Protein AF-A0A535QJ88-F1 (afdb_monomer)

Mean predicted aligned error: 9.87 Å

pLDDT: mean 78.11, std 11.16, range [37.31, 93.12]

Foldseek 3Di:
DPDPLVLLLLLLQLLVQLVVLVVQLVVQLVCLVVVCVQQVDVVVSVLSNLLSVLSNLQSLQPSLLVLCVVVVVVVLLVVLLVQLVVQLVVQLVVVVVVVVPPVSNSVSNSRSSNSSSVSSVVPSPDDRDPSSPPNPPSPVVVVCVVVVVVVVVVVVVVCVVCVVLSCCCRPVHDVSSVVVCVVVVVVVCVVVVVVVVCVVVVVVVVVVVVPPPDD

Secondary structure (DSSP, 8-state):
---HHHHHHHHHHHHHHHHHHHHHHHHHHHHHHHHHHHH--HHHHHHHHHHHHHHHHHHHHHHHHHHHHHTT-HHHHHHHHHHHHHHHHHHHHHHHHTT-TTHHHHHHHHHHHHHHHHHHHHHS-----TTTT--TTS-HHHHHHHHHHHHHHHHHHHHHHHHHHHHHHHHTHHHHHHHHHHHHHHHHHHHHHHHHHHHHHHHHHHHHHHH----

Structure (mmCIF, N/CA/C/O backbone):
data_AF-A0A535QJ88-F1
#
_entry.id   AF-A0A535QJ88-F1
#
loop_
_atom_site.group_PDB
_atom_site.id
_atom_site.type_symbol
_atom_site.label_atom_id
_atom_site.label_alt_id
_atom_site.label_comp_id
_atom_site.label_asym_id
_atom_site.label_entity_id
_atom_site.label_seq_id
_atom_site.pdbx_PDB_ins_code
_atom_site.Cartn_x
_atom_site.Cartn_y
_atom_site.Cartn_z
_atom_site.occupancy
_atom_site.B_iso_or_equiv
_atom_site.auth_seq_id
_atom_site.auth_comp_id
_atom_site.auth_asym_id
_atom_site.auth_atom_id
_atom_site.pdbx_PDB_model_num
ATOM 1 N N . MET A 1 1 ? -23.556 -3.610 23.804 1.00 37.31 1 MET A N 1
ATOM 2 C CA . MET A 1 1 ? -24.282 -2.395 23.370 1.00 37.31 1 MET A CA 1
ATOM 3 C C . MET A 1 1 ? -23.286 -1.235 23.211 1.00 37.31 1 MET A C 1
ATOM 5 O O . MET A 1 1 ? -23.254 -0.332 24.030 1.00 37.31 1 MET A O 1
ATOM 9 N N . PHE A 1 2 ? -22.416 -1.276 22.188 1.00 40.22 2 PHE A N 1
ATOM 10 C CA . PHE A 1 2 ? -21.435 -0.213 21.900 1.00 40.22 2 PHE A CA 1
ATOM 11 C C . PHE A 1 2 ? -22.010 0.768 20.863 1.00 40.22 2 PHE A C 1
ATOM 13 O O . PHE A 1 2 ? -21.899 0.583 19.657 1.00 40.22 2 PHE A O 1
ATOM 20 N N . LEU A 1 3 ? -22.711 1.760 21.411 1.00 48.81 3 LEU A N 1
ATOM 21 C CA . LEU A 1 3 ? -22.964 3.133 20.962 1.00 48.81 3 LEU A CA 1
ATOM 22 C C . LEU A 1 3 ? -22.956 3.428 19.434 1.00 48.81 3 LEU A C 1
ATOM 24 O O . LEU A 1 3 ? -21.889 3.471 18.818 1.00 48.81 3 LEU A O 1
ATOM 28 N N . PRO A 1 4 ? -24.097 3.816 18.827 1.00 53.22 4 PRO A N 1
ATOM 29 C CA . PRO A 1 4 ? -24.198 4.226 17.413 1.00 53.22 4 PRO A CA 1
ATOM 30 C C . PRO A 1 4 ? -23.265 5.387 16.995 1.00 53.22 4 PRO A C 1
ATOM 32 O O . PRO A 1 4 ? -23.034 5.602 15.804 1.00 53.22 4 PRO A O 1
ATOM 35 N N . LEU A 1 5 ? -22.676 6.108 17.957 1.00 53.53 5 LEU A N 1
ATOM 36 C CA . LEU A 1 5 ? -21.655 7.139 17.738 1.00 53.53 5 LEU A CA 1
ATOM 37 C C . LEU A 1 5 ? -20.294 6.566 17.299 1.00 53.53 5 LEU A C 1
ATOM 39 O O . LEU A 1 5 ? -19.625 7.170 16.460 1.00 53.53 5 LEU A O 1
ATOM 43 N N . ALA A 1 6 ? -19.897 5.391 17.800 1.00 61.62 6 ALA A N 1
ATOM 44 C CA . ALA A 1 6 ? -18.659 4.720 17.387 1.00 61.62 6 ALA A CA 1
ATOM 45 C C . ALA A 1 6 ? -18.750 4.228 15.931 1.00 61.62 6 ALA A C 1
ATOM 47 O O . ALA A 1 6 ? -17.794 4.339 15.160 1.00 61.62 6 ALA A O 1
ATOM 48 N N . ARG A 1 7 ? -19.943 3.775 15.523 1.00 64.56 7 ARG A N 1
ATOM 49 C CA . ARG A 1 7 ? -20.228 3.356 14.145 1.00 64.56 7 ARG A CA 1
ATOM 50 C C . ARG A 1 7 ? -20.220 4.532 13.162 1.00 64.56 7 ARG A C 1
ATOM 52 O O . ARG A 1 7 ? -19.645 4.436 12.089 1.00 64.56 7 ARG A O 1
ATOM 59 N N . ARG A 1 8 ? -20.752 5.696 13.559 1.00 65.12 8 ARG A N 1
ATOM 60 C CA . ARG A 1 8 ? -20.663 6.921 12.739 1.00 65.12 8 ARG A CA 1
ATOM 61 C C . ARG A 1 8 ? -19.233 7.431 12.556 1.00 65.12 8 ARG A C 1
ATOM 63 O O . ARG A 1 8 ? -18.915 7.949 11.492 1.00 65.12 8 ARG A O 1
ATOM 70 N N . ARG A 1 9 ? -18.370 7.307 13.571 1.00 67.88 9 ARG A N 1
ATOM 71 C CA . ARG A 1 9 ? -16.955 7.712 13.465 1.00 67.88 9 ARG A CA 1
ATOM 72 C C . ARG A 1 9 ? -16.147 6.784 12.558 1.00 67.88 9 ARG A C 1
ATOM 74 O O . ARG A 1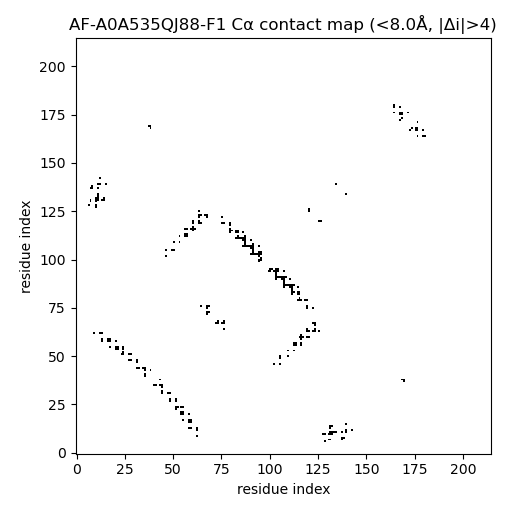 9 ? -15.316 7.274 11.805 1.00 67.88 9 ARG A O 1
ATOM 81 N N . THR A 1 10 ? -16.409 5.478 12.601 1.00 71.88 10 THR A N 1
ATOM 82 C CA . THR A 1 10 ? -15.757 4.483 11.726 1.00 71.88 10 THR A CA 1
ATOM 83 C C . THR A 1 10 ? -16.202 4.622 10.271 1.00 71.88 10 THR A C 1
ATOM 85 O O . THR A 1 10 ? -15.354 4.665 9.384 1.00 71.88 10 THR A O 1
ATOM 88 N N . ASP A 1 11 ? -17.501 4.824 10.033 1.00 74.75 11 ASP A N 1
ATOM 89 C CA . ASP A 1 11 ? -18.048 5.151 8.709 1.00 74.75 11 ASP A CA 1
ATOM 90 C C . ASP A 1 11 ? -17.428 6.448 8.143 1.00 74.75 11 ASP A C 1
ATOM 92 O O . ASP A 1 11 ? -16.976 6.484 6.997 1.00 74.75 11 ASP A O 1
ATOM 96 N N . ALA A 1 12 ? -17.339 7.504 8.962 1.00 73.88 12 ALA A N 1
ATOM 97 C CA . ALA A 1 12 ? -16.714 8.765 8.565 1.00 73.88 12 ALA A CA 1
ATOM 98 C C . ALA A 1 12 ? -15.211 8.604 8.280 1.00 73.88 12 ALA A C 1
ATOM 100 O O . ALA A 1 12 ? -14.718 9.143 7.291 1.00 73.88 12 ALA A O 1
ATOM 101 N N . ALA A 1 13 ? -14.485 7.830 9.091 1.00 75.25 13 ALA A N 1
ATOM 102 C CA . ALA A 1 13 ? -13.074 7.535 8.851 1.00 75.25 13 ALA A CA 1
ATOM 103 C C . ALA A 1 13 ? -12.864 6.828 7.504 1.00 75.25 13 ALA A C 1
ATOM 105 O O . ALA A 1 13 ? -11.975 7.215 6.751 1.00 75.25 13 ALA A O 1
ATOM 106 N N . LEU A 1 14 ? -13.726 5.865 7.157 1.00 79.19 14 LEU A N 1
ATOM 107 C CA . LEU A 1 14 ? -13.669 5.169 5.871 1.00 79.19 14 LEU A CA 1
ATOM 108 C C . LEU A 1 14 ? -13.876 6.138 4.700 1.00 79.19 14 LEU A C 1
ATOM 110 O O . LEU A 1 14 ? -13.096 6.111 3.751 1.00 79.19 14 LEU A O 1
ATOM 114 N N . THR A 1 15 ? -14.864 7.037 4.779 1.00 79.00 15 THR A N 1
ATOM 115 C CA . THR A 1 15 ? -15.049 8.058 3.731 1.00 79.00 15 THR A CA 1
ATOM 116 C C . THR A 1 15 ? -13.880 9.017 3.609 1.00 79.00 15 THR A C 1
ATOM 118 O O . THR A 1 15 ? -13.478 9.331 2.496 1.00 79.00 15 THR A O 1
ATOM 121 N N . VAL A 1 16 ? -13.301 9.463 4.725 1.00 81.19 16 VAL A N 1
ATOM 122 C CA . VAL A 1 16 ? -12.138 10.356 4.706 1.00 81.19 16 VAL A CA 1
ATOM 123 C C . VAL A 1 16 ? -10.937 9.645 4.090 1.00 81.19 16 VAL A C 1
ATOM 125 O O . VAL A 1 16 ? -10.295 10.214 3.214 1.00 81.19 16 VAL A O 1
ATOM 128 N N . CYS A 1 17 ? -10.668 8.393 4.471 1.00 81.88 17 CYS A N 1
ATOM 129 C CA . CYS A 1 17 ? -9.612 7.588 3.858 1.00 81.88 17 CYS A CA 1
ATOM 130 C C . CYS A 1 17 ? -9.830 7.429 2.350 1.00 81.88 17 CYS A C 1
ATOM 132 O O . CYS A 1 17 ? -8.895 7.634 1.585 1.00 81.88 17 CYS A O 1
ATOM 134 N N . LEU A 1 18 ? -11.054 7.133 1.909 1.00 83.88 18 LEU A N 1
ATOM 135 C CA . LEU A 1 18 ? -11.373 7.001 0.486 1.00 83.88 18 LEU A CA 1
ATOM 136 C C . LEU A 1 18 ? -11.238 8.320 -0.280 1.00 83.88 18 LEU A C 1
ATOM 138 O O . LEU A 1 18 ? -10.687 8.318 -1.377 1.00 83.88 18 LEU A O 1
ATOM 142 N N . LEU A 1 19 ? -11.687 9.441 0.290 1.00 84.75 19 LEU A N 1
ATOM 143 C CA . LEU A 1 19 ? -11.556 10.767 -0.322 1.00 84.75 19 LEU A CA 1
ATOM 144 C C . LEU A 1 19 ? -10.089 11.186 -0.442 1.00 84.75 19 LEU A C 1
ATOM 146 O O . LEU A 1 19 ? -9.663 11.633 -1.504 1.00 84.75 19 LEU A O 1
ATOM 150 N N . VAL A 1 20 ? -9.307 11.007 0.624 1.00 83.12 20 VAL A N 1
ATOM 151 C CA . VAL A 1 20 ? -7.876 11.329 0.633 1.00 83.12 20 VAL A CA 1
ATOM 152 C C . VAL A 1 20 ? -7.130 10.437 -0.354 1.00 83.12 20 VAL A C 1
ATOM 154 O O . VAL A 1 20 ? -6.388 10.945 -1.190 1.00 83.12 20 VAL A O 1
ATOM 157 N N . SER A 1 21 ? -7.355 9.122 -0.326 1.00 82.81 21 SER A N 1
ATOM 158 C CA . SER A 1 21 ? -6.733 8.207 -1.284 1.00 82.81 21 SER A CA 1
ATOM 159 C C . SER A 1 21 ? -7.158 8.507 -2.719 1.00 82.81 21 SER A C 1
ATOM 161 O O . SER A 1 21 ? -6.304 8.500 -3.594 1.00 82.81 21 SER A O 1
ATOM 163 N N . GLY A 1 22 ? -8.423 8.855 -2.967 1.00 84.12 22 GLY A N 1
ATOM 164 C CA . GLY A 1 22 ? -8.895 9.301 -4.279 1.00 84.12 22 GLY A CA 1
ATOM 165 C C . GLY A 1 22 ? -8.185 10.563 -4.769 1.00 84.12 22 GLY A C 1
ATOM 166 O O . GLY A 1 22 ? -7.741 10.604 -5.915 1.00 84.12 22 GLY A O 1
ATOM 167 N N . ALA A 1 23 ? -7.991 11.556 -3.896 1.00 85.44 23 ALA A N 1
ATOM 168 C CA . ALA A 1 23 ? -7.209 12.750 -4.215 1.00 85.44 23 ALA A CA 1
ATOM 169 C C . ALA A 1 23 ? -5.748 12.402 -4.552 1.00 85.44 23 ALA A C 1
ATOM 171 O O . ALA A 1 23 ? -5.215 12.897 -5.543 1.00 85.44 23 ALA A O 1
ATOM 172 N N . PHE A 1 24 ? -5.118 11.497 -3.797 1.00 84.75 24 PHE A N 1
ATOM 173 C CA . PHE A 1 24 ? -3.770 11.011 -4.111 1.00 84.75 24 PHE A CA 1
ATOM 174 C C . PHE A 1 24 ? -3.702 10.258 -5.443 1.00 84.75 24 PHE A C 1
ATOM 176 O O . PHE A 1 24 ? -2.743 10.451 -6.185 1.00 84.75 24 PHE A O 1
ATOM 183 N N . VAL A 1 25 ? -4.705 9.440 -5.781 1.00 85.00 25 VAL A N 1
ATOM 184 C CA . VAL A 1 25 ? -4.774 8.764 -7.089 1.00 85.00 25 VAL A CA 1
ATOM 185 C C . VAL A 1 25 ? -4.878 9.780 -8.222 1.00 85.00 25 VAL A C 1
ATOM 187 O O . VAL A 1 25 ? -4.145 9.663 -9.200 1.00 85.00 25 VAL A O 1
ATOM 190 N N . LEU A 1 26 ? -5.730 10.798 -8.081 1.00 85.50 26 LEU A N 1
ATOM 191 C CA . LEU A 1 26 ? -5.856 11.886 -9.057 1.00 85.50 26 LEU A CA 1
ATOM 192 C C . LEU A 1 26 ? -4.525 12.617 -9.257 1.00 85.50 26 LEU A C 1
ATOM 194 O O . LEU A 1 26 ? -4.070 12.771 -10.388 1.00 85.50 26 LEU A O 1
ATOM 198 N N . VAL A 1 27 ? -3.863 13.002 -8.165 1.00 86.56 27 VAL A N 1
ATOM 199 C CA . VAL A 1 27 ? -2.544 13.647 -8.214 1.00 86.56 27 VAL A CA 1
ATOM 200 C C . VAL A 1 27 ? -1.510 12.730 -8.872 1.00 86.56 27 VAL A C 1
ATOM 202 O O . VAL A 1 27 ? -0.775 13.173 -9.749 1.00 86.56 27 VAL A O 1
ATOM 205 N N . ALA A 1 28 ? -1.484 11.442 -8.527 1.00 82.25 28 ALA A N 1
ATOM 206 C CA . ALA A 1 28 ? -0.583 10.470 -9.143 1.00 82.25 28 ALA A CA 1
ATOM 207 C C . ALA A 1 28 ? -0.849 10.300 -10.649 1.00 82.25 28 ALA A C 1
ATOM 209 O O . ALA A 1 28 ? 0.092 10.195 -11.431 1.00 82.25 28 ALA A O 1
ATOM 210 N N . MET A 1 29 ? -2.111 10.317 -11.085 1.00 82.62 29 MET A N 1
ATOM 211 C CA . MET A 1 29 ? -2.462 10.260 -12.508 1.00 82.62 29 MET A CA 1
ATOM 212 C C . MET A 1 29 ? -2.009 11.507 -13.272 1.00 82.62 29 MET A C 1
ATOM 214 O O . MET A 1 29 ? -1.517 11.376 -14.394 1.00 82.62 29 MET A O 1
ATOM 218 N N . LEU A 1 30 ? -2.121 12.690 -12.662 1.00 84.38 30 LEU A N 1
ATOM 219 C CA . LEU A 1 30 ? -1.645 13.955 -13.233 1.00 84.38 30 LEU A CA 1
ATOM 220 C C . LEU A 1 30 ? -0.113 14.050 -13.259 1.00 84.38 30 LEU A C 1
ATOM 222 O O . LEU A 1 30 ? 0.448 14.630 -14.183 1.00 84.38 30 LEU A O 1
ATOM 226 N N . LEU A 1 31 ? 0.565 13.447 -12.281 1.00 83.25 31 LEU A N 1
ATOM 227 C CA . LEU A 1 31 ? 2.028 13.368 -12.215 1.00 83.25 31 LEU A CA 1
ATOM 228 C C . LEU A 1 31 ? 2.613 12.244 -13.079 1.00 83.25 31 LEU A C 1
ATOM 230 O O . LEU A 1 31 ? 3.809 12.256 -13.353 1.00 83.25 31 LEU A O 1
ATOM 234 N N . ALA A 1 32 ? 1.801 11.295 -13.550 1.00 78.06 32 ALA A N 1
ATOM 235 C CA . ALA A 1 32 ? 2.241 10.207 -14.421 1.00 78.06 32 ALA A CA 1
ATOM 236 C C . ALA A 1 32 ? 3.095 10.666 -15.631 1.00 78.06 32 ALA A C 1
ATOM 238 O O . ALA A 1 32 ? 4.152 10.074 -15.833 1.00 78.06 32 ALA A O 1
ATOM 239 N N . PRO A 1 33 ? 2.735 11.711 -16.409 1.00 76.88 33 PRO A N 1
ATOM 240 C CA . PRO A 1 33 ? 3.596 12.213 -17.490 1.00 76.88 33 PRO A CA 1
ATOM 241 C C . PRO A 1 33 ? 4.956 12.751 -17.011 1.00 76.88 33 PRO A C 1
ATOM 243 O O . PRO A 1 33 ? 5.943 12.650 -17.737 1.00 76.88 33 PRO A O 1
ATOM 246 N N . LEU A 1 34 ? 5.040 13.278 -15.784 1.00 78.88 34 LEU A N 1
ATOM 247 C CA . LEU A 1 34 ? 6.308 13.698 -15.177 1.00 78.88 34 LEU A CA 1
ATOM 248 C C . LEU A 1 34 ? 7.196 12.484 -14.862 1.00 78.88 34 LEU A C 1
ATOM 250 O O . LEU A 1 34 ? 8.411 12.531 -15.023 1.00 78.88 34 LEU A O 1
ATOM 254 N N . VAL A 1 35 ? 6.589 11.364 -14.462 1.00 73.69 35 VAL A N 1
ATOM 255 C CA . VAL A 1 35 ? 7.297 10.086 -14.282 1.00 73.69 35 VAL A CA 1
ATOM 256 C C . VAL A 1 35 ? 7.824 9.575 -15.628 1.00 73.69 35 VAL A C 1
ATOM 258 O O . VAL A 1 35 ? 8.940 9.060 -15.691 1.00 73.69 35 VAL A O 1
ATOM 261 N N . THR A 1 36 ? 7.078 9.773 -16.722 1.00 71.62 36 THR A N 1
ATOM 262 C CA . THR A 1 36 ? 7.522 9.416 -18.079 1.00 71.62 36 THR A CA 1
ATOM 263 C C . THR A 1 36 ? 8.775 10.180 -18.494 1.00 71.62 36 THR A C 1
ATOM 265 O O . THR A 1 36 ? 9.718 9.563 -18.984 1.00 71.62 36 THR A O 1
ATOM 268 N N . SER A 1 37 ? 8.823 11.499 -18.275 1.00 74.06 37 SER A N 1
ATOM 269 C CA . SER A 1 37 ? 10.014 12.299 -18.596 1.00 74.06 37 SER A CA 1
ATOM 270 C C . SER A 1 37 ? 11.196 11.985 -17.677 1.00 74.06 37 SER A C 1
ATOM 272 O O . SER A 1 37 ? 12.348 12.116 -18.087 1.00 74.06 37 SER A O 1
ATOM 274 N N . PHE A 1 38 ? 10.927 11.524 -16.454 1.00 74.44 38 PHE A N 1
ATOM 275 C CA . PHE A 1 38 ? 11.964 11.160 -15.498 1.00 74.44 38 PHE A CA 1
ATOM 276 C C . PHE A 1 38 ? 12.621 9.808 -15.810 1.00 74.44 38 PHE A C 1
ATOM 278 O O . PHE A 1 38 ? 13.844 9.709 -15.754 1.00 74.44 38 PHE A O 1
ATOM 285 N N . PHE A 1 39 ? 11.839 8.779 -16.156 1.00 72.25 39 PHE A N 1
ATOM 286 C CA . PHE A 1 39 ? 12.341 7.415 -16.390 1.00 72.25 39 PHE A CA 1
ATOM 287 C C . PHE A 1 39 ? 12.517 7.038 -17.867 1.00 72.25 39 PHE A C 1
ATOM 289 O O . PHE A 1 39 ? 13.148 6.025 -18.152 1.00 72.25 39 PHE A O 1
ATOM 296 N N . GLY A 1 40 ? 11.961 7.801 -18.812 1.00 69.56 40 GLY A N 1
ATOM 297 C CA . GLY A 1 40 ? 12.142 7.582 -20.254 1.00 69.56 40 GLY A CA 1
ATOM 298 C C . GLY A 1 40 ? 11.455 6.336 -20.831 1.00 69.56 40 GLY A C 1
ATOM 299 O O . GLY A 1 40 ? 11.581 6.076 -22.023 1.00 69.56 40 GLY A O 1
ATOM 300 N N . HIS A 1 41 ? 10.707 5.578 -20.022 1.00 72.25 41 HIS A N 1
ATOM 301 C CA . HIS A 1 41 ? 10.015 4.360 -20.447 1.00 72.25 41 HIS A CA 1
ATOM 302 C C . HIS A 1 41 ? 8.487 4.499 -20.283 1.00 72.25 41 HIS A C 1
ATOM 304 O O . HIS A 1 41 ? 7.995 4.605 -19.154 1.00 72.25 41 HIS A O 1
ATOM 310 N N . PRO A 1 42 ? 7.701 4.467 -21.378 1.00 73.12 42 PRO A N 1
ATOM 311 C CA . PRO A 1 42 ? 6.245 4.628 -21.314 1.00 73.12 42 PRO A CA 1
ATOM 312 C C . PRO A 1 42 ? 5.547 3.482 -20.564 1.00 73.12 42 PRO A C 1
ATOM 314 O O . PRO A 1 42 ? 4.536 3.712 -19.901 1.00 73.12 42 PRO A O 1
ATOM 317 N N . GLU A 1 43 ? 6.114 2.273 -20.570 1.00 74.75 43 GLU A N 1
ATOM 318 C CA . GLU A 1 43 ? 5.575 1.121 -19.830 1.00 74.75 43 GLU A CA 1
ATOM 319 C C . GLU A 1 43 ? 5.522 1.364 -18.313 1.00 74.75 43 GLU A C 1
ATOM 321 O O . GLU A 1 43 ? 4.515 1.070 -17.668 1.00 74.75 43 GLU A O 1
ATOM 326 N N . VAL A 1 44 ? 6.553 2.010 -17.753 1.00 74.31 44 VAL A N 1
ATOM 327 C CA . VAL A 1 44 ? 6.623 2.370 -16.324 1.00 74.31 44 VAL A CA 1
ATOM 328 C C . VAL A 1 44 ? 5.489 3.326 -15.942 1.00 74.31 44 VAL A C 1
ATOM 330 O O . VAL A 1 44 ? 4.962 3.277 -14.832 1.00 74.31 44 VAL A O 1
ATOM 333 N N . THR A 1 45 ? 5.049 4.160 -16.886 1.00 77.25 45 THR A N 1
ATOM 334 C CA . THR A 1 45 ? 3.954 5.115 -16.673 1.00 77.25 45 THR A CA 1
ATOM 335 C C . THR A 1 45 ? 2.609 4.404 -16.540 1.00 77.25 45 THR A C 1
ATOM 337 O O .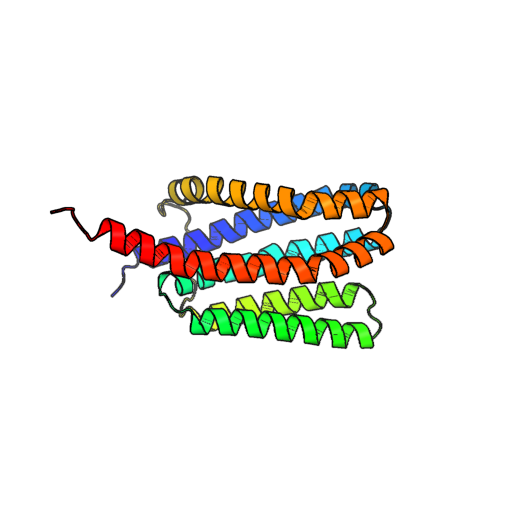 THR A 1 45 ? 1.809 4.747 -15.666 1.00 77.25 45 THR A O 1
ATOM 34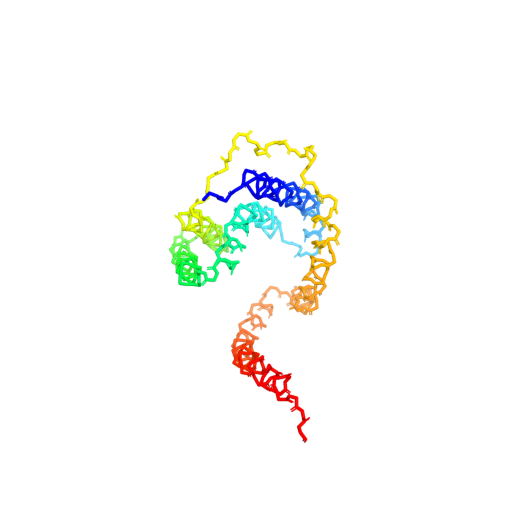0 N N . GLY A 1 46 ? 2.360 3.395 -17.383 1.00 81.06 46 GLY A N 1
ATOM 341 C CA . GLY A 1 46 ? 1.161 2.560 -17.293 1.00 81.06 46 GLY A CA 1
ATOM 342 C C . GLY A 1 46 ? 1.092 1.830 -15.954 1.00 81.06 46 GLY A C 1
ATOM 343 O O . GLY A 1 46 ? 0.081 1.906 -15.255 1.00 81.06 46 GLY A O 1
ATOM 344 N N . MET A 1 47 ? 2.206 1.223 -15.545 1.00 84.38 47 MET A N 1
ATOM 345 C CA . MET A 1 47 ? 2.316 0.521 -14.265 1.00 84.38 47 MET A CA 1
ATOM 346 C C . MET A 1 47 ? 2.124 1.464 -13.073 1.00 84.38 47 MET A C 1
ATOM 348 O O . MET A 1 47 ? 1.410 1.118 -12.137 1.00 84.38 47 MET A O 1
ATOM 352 N N . PHE A 1 48 ? 2.675 2.682 -13.114 1.00 83.25 48 PHE A N 1
ATOM 353 C CA . PHE A 1 48 ? 2.491 3.679 -12.053 1.00 83.25 48 PHE A CA 1
ATOM 354 C C . PHE A 1 48 ? 1.018 4.078 -11.870 1.00 83.25 48 PHE A C 1
ATOM 356 O O . PHE A 1 48 ? 0.534 4.172 -10.742 1.00 83.25 48 PHE A O 1
ATOM 363 N N . ARG A 1 49 ? 0.273 4.258 -12.971 1.00 84.00 49 ARG A N 1
ATOM 364 C CA . ARG A 1 49 ? -1.173 4.548 -12.926 1.00 84.00 49 ARG A CA 1
ATOM 365 C C . ARG A 1 49 ? -1.979 3.389 -12.348 1.00 84.00 49 ARG A C 1
ATOM 367 O O . ARG A 1 49 ? -2.910 3.612 -11.586 1.00 84.00 49 ARG A O 1
ATOM 374 N N . VAL A 1 50 ? -1.631 2.157 -12.700 1.00 87.12 50 VAL A N 1
ATOM 375 C CA . VAL A 1 50 ? -2.320 0.966 -12.190 1.00 87.12 50 VAL A CA 1
ATOM 376 C C . VAL A 1 50 ? -1.991 0.740 -10.710 1.00 87.12 50 VAL A C 1
ATOM 378 O O . VAL A 1 50 ? -2.882 0.484 -9.902 1.00 87.12 50 VAL A O 1
ATOM 381 N N . LEU A 1 51 ? -0.735 0.943 -10.311 1.00 85.38 51 LEU A N 1
ATOM 382 C CA . LEU A 1 51 ? -0.318 0.883 -8.913 1.00 85.38 51 LEU A CA 1
ATOM 383 C C . LEU A 1 51 ? -0.957 1.983 -8.068 1.00 85.38 51 LEU A C 1
ATOM 385 O O . LEU A 1 51 ? -1.256 1.730 -6.903 1.00 85.38 51 LEU A O 1
ATOM 389 N N . SER A 1 52 ? -1.231 3.173 -8.606 1.00 85.12 52 SER A N 1
ATOM 390 C CA . SER A 1 52 ? -1.926 4.201 -7.827 1.00 85.12 52 SER A CA 1
ATOM 391 C C . SER A 1 52 ? -3.345 3.760 -7.447 1.00 85.12 52 SER A C 1
ATOM 393 O O . SER A 1 52 ? -3.764 4.001 -6.318 1.00 85.12 52 SER A O 1
ATOM 395 N N . LEU A 1 53 ? -4.045 2.986 -8.285 1.00 85.19 53 LEU A N 1
A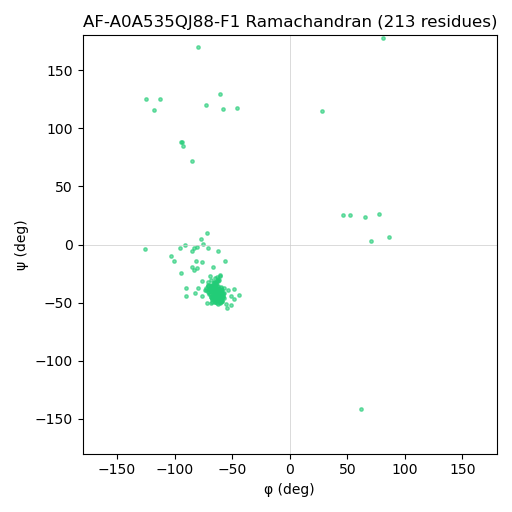TOM 396 C CA . LEU A 1 53 ? -5.357 2.414 -7.937 1.00 85.19 53 LEU A CA 1
ATOM 397 C C . LEU A 1 53 ? -5.301 1.491 -6.712 1.00 85.19 53 LEU A C 1
ATOM 399 O O . LEU A 1 53 ? -6.276 1.398 -5.962 1.00 85.19 53 LEU A O 1
ATOM 403 N N . SER A 1 54 ? -4.153 0.864 -6.442 1.00 86.94 54 SER A N 1
ATOM 404 C CA . SER A 1 54 ? -3.970 0.055 -5.233 1.00 86.94 54 SER A CA 1
ATOM 405 C C . SER A 1 54 ? -4.148 0.864 -3.940 1.00 86.94 54 SER A C 1
ATOM 407 O O . SER A 1 54 ? -4.559 0.298 -2.926 1.00 86.94 54 SER A O 1
ATOM 409 N N . LEU A 1 55 ? -3.915 2.186 -3.961 1.00 83.38 55 LEU A N 1
ATOM 410 C CA . LEU A 1 55 ? -4.160 3.068 -2.814 1.00 83.38 55 LEU A CA 1
ATOM 411 C C . LEU A 1 55 ? -5.628 3.016 -2.388 1.00 83.38 55 LEU A C 1
ATOM 413 O O . LEU A 1 55 ? -5.900 2.971 -1.192 1.00 83.38 55 LEU A O 1
ATOM 417 N N . LEU A 1 56 ? -6.563 2.956 -3.342 1.00 85.00 56 LEU A N 1
ATOM 418 C CA . LEU A 1 56 ? -7.995 2.839 -3.054 1.00 85.00 56 LEU A CA 1
ATOM 419 C C . LEU A 1 56 ? -8.331 1.477 -2.441 1.00 85.00 56 LEU A C 1
ATOM 421 O O . LEU A 1 56 ? -9.017 1.415 -1.421 1.00 85.00 56 LEU A O 1
ATOM 425 N N . LEU A 1 57 ? -7.796 0.392 -3.011 1.00 85.12 57 LEU A N 1
ATOM 426 C CA . LEU A 1 57 ? -7.967 -0.964 -2.473 1.00 85.12 57 LEU A CA 1
ATOM 427 C C . LEU A 1 57 ? -7.425 -1.094 -1.048 1.00 85.12 57 LEU A C 1
ATOM 429 O O . LEU A 1 57 ? -8.019 -1.759 -0.202 1.00 85.12 57 LEU A O 1
ATOM 433 N N . ARG A 1 58 ? -6.295 -0.450 -0.758 1.00 84.38 58 ARG A N 1
ATOM 434 C CA . ARG A 1 58 ? -5.722 -0.445 0.588 1.00 84.38 58 ARG A CA 1
ATOM 435 C C . ARG A 1 58 ? -6.516 0.451 1.528 1.00 84.38 58 ARG A C 1
ATOM 437 O O . ARG A 1 58 ? -6.727 0.056 2.671 1.00 84.38 58 ARG A O 1
ATOM 444 N N . ALA A 1 59 ? -6.998 1.605 1.068 1.00 82.94 59 ALA A N 1
ATOM 445 C CA . ALA A 1 59 ? -7.804 2.523 1.872 1.00 82.94 59 ALA A CA 1
ATOM 446 C C . ALA A 1 59 ? -9.061 1.854 2.440 1.00 82.94 59 ALA A C 1
ATOM 448 O O . ALA A 1 59 ? -9.403 2.095 3.598 1.00 82.94 59 ALA A O 1
ATOM 449 N N . THR A 1 60 ? -9.706 0.964 1.676 1.00 84.19 60 THR A N 1
ATOM 450 C CA . THR A 1 60 ? -10.864 0.207 2.175 1.00 84.19 60 THR A CA 1
ATOM 451 C C . THR A 1 60 ? -10.494 -0.762 3.297 1.00 84.19 60 THR A C 1
ATOM 453 O O . THR A 1 60 ? -11.310 -0.979 4.189 1.00 84.19 60 THR A O 1
ATOM 456 N N . GLY A 1 61 ? -9.285 -1.331 3.288 1.00 81.88 61 GLY A N 1
ATOM 457 C CA . GLY A 1 61 ? -8.803 -2.257 4.319 1.00 81.88 61 GLY A CA 1
ATOM 458 C C . GLY A 1 61 ? -8.194 -1.576 5.552 1.00 81.88 61 GLY A C 1
ATOM 459 O O . GLY A 1 61 ? -8.140 -2.187 6.616 1.00 81.88 61 GLY A O 1
ATOM 460 N N . GLN A 1 62 ? -7.789 -0.304 5.461 1.00 82.81 62 GLN A N 1
ATOM 461 C CA . GLN A 1 62 ? -7.145 0.414 6.574 1.00 82.81 62 GLN A CA 1
ATOM 462 C C . GLN A 1 62 ? -8.046 0.568 7.808 1.00 82.81 62 GLN A C 1
ATOM 464 O O . GLN A 1 62 ? -7.574 0.431 8.935 1.00 82.81 62 GLN A O 1
ATOM 469 N N . VAL A 1 63 ? -9.343 0.832 7.621 1.00 83.56 63 VAL A N 1
ATOM 470 C CA . VAL A 1 63 ? -10.285 0.973 8.748 1.00 83.56 63 VAL A CA 1
ATOM 471 C C . VAL A 1 63 ? -10.510 -0.368 9.466 1.00 83.56 63 VAL A C 1
ATOM 473 O O . VAL A 1 63 ? -10.327 -0.410 10.685 1.00 83.56 63 VAL A O 1
ATOM 476 N N . PRO A 1 64 ? -10.827 -1.477 8.765 1.00 82.50 64 PRO A N 1
ATOM 477 C CA . PRO A 1 64 ? -10.810 -2.821 9.345 1.00 82.50 64 PRO A CA 1
ATOM 478 C C . PRO A 1 64 ? -9.505 -3.183 10.074 1.00 82.50 64 PRO A C 1
ATOM 480 O O . PRO A 1 64 ? -9.556 -3.707 11.186 1.00 82.50 64 PRO A O 1
ATOM 483 N N . ASP A 1 65 ? -8.340 -2.873 9.494 1.00 84.62 65 ASP A N 1
ATOM 484 C CA . ASP A 1 65 ? -7.036 -3.123 10.126 1.00 84.62 65 ASP A CA 1
ATOM 485 C C . ASP A 1 65 ? -6.891 -2.343 11.440 1.00 84.62 65 ASP A C 1
ATOM 487 O O . ASP A 1 65 ? -6.521 -2.915 12.467 1.00 84.62 65 ASP A O 1
ATOM 491 N N . ALA A 1 66 ? -7.250 -1.057 11.446 1.00 80.31 66 ALA A N 1
ATOM 492 C CA . ALA A 1 66 ? -7.228 -0.228 12.648 1.00 80.31 66 ALA A CA 1
ATOM 493 C C . ALA A 1 66 ? -8.167 -0.766 13.742 1.00 80.31 66 ALA A C 1
ATOM 495 O O . ALA A 1 66 ? -7.783 -0.801 14.912 1.00 80.31 66 ALA A O 1
ATOM 496 N N . LEU A 1 67 ? -9.359 -1.248 13.373 1.00 79.56 67 LEU A N 1
ATOM 497 C CA . LEU A 1 67 ? -10.306 -1.862 14.309 1.00 79.56 67 LEU A CA 1
ATOM 498 C C . LEU A 1 67 ? -9.760 -3.157 14.918 1.00 79.56 67 LEU A C 1
ATOM 500 O O . LEU A 1 67 ? -9.859 -3.354 16.130 1.00 79.56 67 LEU A O 1
ATOM 504 N N . LEU A 1 68 ? -9.137 -4.021 14.112 1.00 79.06 68 LEU A N 1
ATOM 505 C CA . LEU A 1 68 ? -8.503 -5.247 14.605 1.00 79.06 68 LEU A CA 1
ATOM 506 C C . LEU A 1 68 ? -7.310 -4.944 15.521 1.00 79.06 68 LEU A C 1
ATOM 508 O O . LEU A 1 68 ? -7.155 -5.609 16.546 1.00 79.06 68 LEU A O 1
ATOM 512 N N . ARG A 1 69 ? -6.502 -3.924 15.199 1.00 78.50 69 ARG A N 1
ATOM 513 C CA . ARG A 1 69 ? -5.407 -3.449 16.064 1.00 78.50 69 ARG A CA 1
ATOM 514 C C . ARG A 1 69 ? -5.927 -2.926 17.398 1.00 78.50 69 ARG A C 1
ATOM 516 O O . ARG A 1 69 ? -5.397 -3.307 18.436 1.00 78.50 69 ARG A O 1
ATOM 523 N N . GLN A 1 70 ? -6.966 -2.092 17.378 1.00 77.12 70 GLN A N 1
ATOM 524 C CA . GLN A 1 70 ? -7.564 -1.536 18.593 1.00 77.12 70 GLN A CA 1
ATOM 525 C C . GLN A 1 70 ? -8.203 -2.628 19.462 1.00 77.12 70 GLN A C 1
ATOM 527 O O . GLN A 1 70 ? -8.116 -2.573 20.684 1.00 77.12 70 GLN A O 1
ATOM 532 N N . GLY A 1 71 ? -8.801 -3.645 18.837 1.00 76.88 71 GLY A N 1
ATOM 533 C CA . GLY A 1 71 ? -9.326 -4.828 19.518 1.00 76.88 71 GLY A CA 1
ATOM 534 C C . GLY A 1 71 ? -8.265 -5.851 19.937 1.00 76.88 71 GLY A C 1
ATOM 535 O O . GLY A 1 71 ? -8.645 -6.932 20.381 1.00 76.88 71 GLY A O 1
ATOM 536 N N . LEU A 1 72 ? -6.966 -5.560 19.751 1.00 76.62 72 LEU A N 1
ATOM 537 C CA . LEU A 1 72 ? -5.830 -6.460 20.015 1.00 76.62 72 LEU A CA 1
ATOM 538 C C . LEU A 1 72 ? -5.962 -7.842 19.339 1.00 76.62 72 LEU A C 1
ATOM 540 O O . LEU A 1 72 ? -5.368 -8.835 19.761 1.00 76.62 72 LEU A O 1
ATOM 544 N N . ARG A 1 73 ? -6.726 -7.920 18.242 1.00 76.56 73 ARG A N 1
ATOM 545 C CA . ARG A 1 73 ? -6.943 -9.138 17.453 1.00 76.56 73 ARG A CA 1
ATOM 546 C C . ARG A 1 73 ? -5.808 -9.301 16.439 1.00 76.56 73 ARG A C 1
ATOM 548 O O . ARG A 1 73 ? -5.998 -9.137 15.235 1.00 76.56 73 ARG A O 1
ATOM 555 N N . PHE A 1 74 ? -4.614 -9.644 16.923 1.00 78.81 74 PHE A N 1
ATOM 556 C CA . PHE A 1 74 ? -3.429 -9.801 16.069 1.00 78.81 74 PHE A CA 1
ATOM 557 C C . PHE A 1 74 ? -3.483 -11.043 15.175 1.00 78.81 74 PHE A C 1
ATOM 559 O O . PHE A 1 74 ? -3.077 -10.961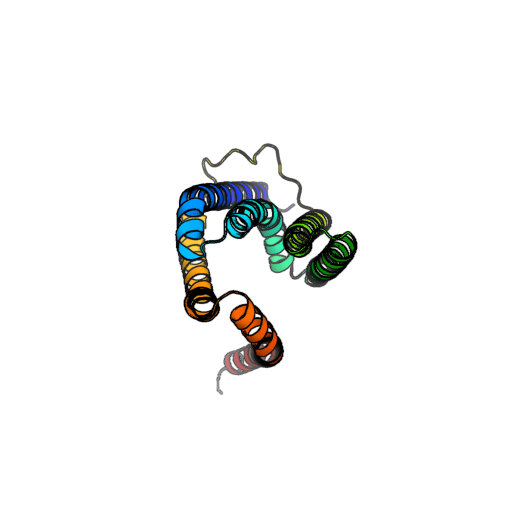 14.025 1.00 78.81 74 PHE A O 1
ATOM 566 N N . ARG A 1 75 ? -4.047 -12.167 15.648 1.00 84.62 75 ARG A N 1
ATOM 567 C CA . ARG A 1 75 ? -4.148 -13.408 14.852 1.00 84.62 75 ARG A CA 1
ATOM 568 C C . ARG A 1 75 ? -4.840 -13.193 13.491 1.00 84.62 75 ARG A C 1
ATOM 570 O O . ARG A 1 75 ? -4.215 -13.504 12.480 1.00 84.62 75 ARG A O 1
ATOM 577 N N . PRO A 1 76 ? -6.063 -12.628 13.418 1.00 84.88 76 PRO A N 1
ATOM 578 C CA . PRO A 1 76 ? -6.717 -12.354 12.135 1.00 84.88 76 PRO A CA 1
ATOM 579 C C . PRO A 1 76 ? -5.921 -11.408 11.231 1.00 84.88 76 PRO A C 1
ATOM 581 O O . PRO A 1 76 ? -5.862 -11.607 10.021 1.00 84.88 76 PRO A O 1
ATOM 584 N N . ARG A 1 77 ? -5.267 -10.403 11.820 1.00 83.50 77 ARG A N 1
ATOM 585 C CA . ARG A 1 77 ? -4.430 -9.445 11.093 1.00 83.50 77 ARG A CA 1
ATOM 586 C C . ARG A 1 77 ? -3.195 -10.112 10.484 1.00 83.50 77 ARG A C 1
ATOM 588 O O . ARG A 1 77 ? -2.896 -9.895 9.316 1.00 83.50 77 ARG A O 1
ATOM 595 N N . THR A 1 78 ? -2.514 -10.968 11.241 1.00 85.88 78 THR A N 1
ATOM 596 C CA . THR A 1 78 ? -1.380 -11.752 10.741 1.00 85.88 78 THR A CA 1
ATOM 597 C C . THR A 1 78 ? -1.817 -12.718 9.640 1.00 85.88 78 THR A C 1
ATOM 599 O O . THR A 1 78 ? -1.124 -12.834 8.637 1.00 85.88 78 THR A O 1
ATOM 602 N N . MET A 1 79 ? -2.983 -13.364 9.766 1.00 89.56 79 MET A N 1
ATOM 603 C CA . MET A 1 79 ? -3.530 -14.223 8.703 1.00 89.56 79 MET A CA 1
ATOM 604 C C . MET A 1 79 ? -3.831 -13.439 7.415 1.00 89.56 79 MET A C 1
ATOM 606 O O . MET A 1 79 ? -3.537 -13.916 6.317 1.00 89.56 79 MET A O 1
ATOM 610 N N . ALA A 1 80 ? -4.362 -12.217 7.529 1.00 89.75 80 ALA A N 1
ATOM 611 C CA . ALA A 1 80 ? -4.565 -11.334 6.382 1.00 89.75 80 ALA A CA 1
ATOM 612 C C . ALA A 1 80 ? -3.233 -10.931 5.715 1.00 89.75 80 ALA A C 1
ATOM 614 O O . ALA A 1 80 ? -3.141 -10.889 4.491 1.00 89.75 80 ALA A O 1
ATOM 615 N N . GLU A 1 81 ? -2.173 -10.684 6.489 1.00 87.69 81 GLU A N 1
ATOM 616 C CA . GLU A 1 81 ? -0.856 -10.332 5.935 1.00 87.69 81 GLU A CA 1
ATOM 617 C C . GLU A 1 81 ? -0.140 -11.527 5.281 1.00 87.69 81 GLU A C 1
ATOM 619 O O . GLU A 1 81 ? 0.500 -11.392 4.234 1.00 87.69 81 GLU A O 1
ATOM 624 N N . LEU A 1 82 ? -0.280 -12.721 5.860 1.00 90.75 82 LEU A N 1
ATOM 625 C CA . LEU A 1 82 ? 0.261 -13.951 5.283 1.00 90.75 82 LEU A CA 1
ATOM 626 C C . LEU A 1 82 ? -0.440 -14.303 3.972 1.00 90.75 82 LEU A C 1
ATOM 628 O O . LEU A 1 82 ? 0.229 -14.578 2.979 1.00 90.75 82 LEU A O 1
ATOM 632 N N . SER A 1 83 ? -1.774 -14.240 3.940 1.00 91.56 83 SER A N 1
ATOM 633 C CA . SER A 1 83 ? -2.540 -14.477 2.711 1.00 91.56 83 SER A CA 1
ATOM 634 C C . SER A 1 83 ? -2.202 -13.456 1.627 1.00 91.56 83 SER A C 1
ATOM 636 O O . SER A 1 83 ? -1.933 -13.853 0.499 1.00 91.56 83 SER A O 1
ATOM 638 N N . ARG A 1 84 ? -2.092 -12.166 1.968 1.00 92.00 84 ARG A N 1
ATOM 639 C CA . ARG A 1 84 ? -1.591 -11.118 1.065 1.00 92.00 84 ARG A CA 1
ATOM 640 C C . ARG A 1 84 ? -0.256 -11.503 0.436 1.00 92.00 84 ARG A C 1
ATOM 642 O O . ARG A 1 84 ? -0.125 -11.445 -0.783 1.00 92.00 84 ARG A O 1
ATOM 649 N N . SER A 1 85 ? 0.716 -11.890 1.259 1.00 89.50 85 SER A N 1
ATOM 650 C CA . SER A 1 85 ? 2.075 -12.205 0.806 1.00 89.50 85 SER A CA 1
ATOM 651 C C . SER A 1 85 ? 2.104 -13.454 -0.077 1.00 89.50 85 SER A C 1
ATOM 653 O O . SER A 1 85 ? 2.734 -13.450 -1.134 1.00 89.50 85 SER A O 1
ATOM 655 N N . LEU A 1 86 ? 1.371 -14.500 0.318 1.00 93.12 86 LEU A N 1
ATOM 656 C CA . LEU A 1 86 ? 1.254 -15.747 -0.437 1.00 93.12 86 LEU A CA 1
ATOM 657 C C . LEU A 1 86 ? 0.558 -15.530 -1.778 1.00 93.12 86 LEU A C 1
ATOM 659 O O . LEU A 1 86 ? 1.082 -15.951 -2.805 1.00 93.12 86 LEU A O 1
ATOM 663 N N . THR A 1 87 ? -0.591 -14.850 -1.798 1.00 92.50 87 THR A N 1
ATOM 664 C CA . THR A 1 87 ? -1.319 -14.615 -3.048 1.00 92.50 87 THR A CA 1
ATOM 665 C C . THR A 1 87 ? -0.571 -13.648 -3.953 1.00 92.50 87 THR A C 1
ATOM 667 O O . THR A 1 87 ? -0.520 -13.888 -5.153 1.00 92.50 87 THR A O 1
ATOM 670 N N . GLN A 1 88 ? 0.070 -12.608 -3.409 1.00 92.25 88 GLN A N 1
ATOM 671 C CA . GLN A 1 88 ? 0.918 -11.717 -4.200 1.00 92.25 88 GLN A CA 1
ATOM 672 C C . GLN A 1 88 ? 2.055 -12.493 -4.874 1.00 92.25 88 GLN A C 1
ATOM 674 O O . GLN A 1 88 ? 2.267 -12.336 -6.076 1.00 92.25 88 GLN A O 1
ATOM 679 N N . GLY A 1 89 ? 2.771 -13.333 -4.120 1.00 89.62 89 GLY A N 1
ATOM 680 C CA . GLY A 1 89 ? 3.865 -14.146 -4.651 1.00 89.62 89 GLY A CA 1
ATOM 681 C C . GLY A 1 89 ? 3.378 -15.151 -5.692 1.00 89.62 89 GLY A C 1
ATOM 682 O O . GLY A 1 89 ? 3.893 -15.174 -6.805 1.00 89.62 89 GLY A O 1
ATOM 683 N N . ALA A 1 90 ? 2.339 -15.921 -5.365 1.00 92.81 90 ALA A N 1
ATOM 684 C CA . ALA A 1 90 ? 1.771 -16.922 -6.261 1.00 92.81 90 ALA A CA 1
ATOM 685 C C . ALA A 1 90 ? 1.242 -16.297 -7.559 1.00 92.81 90 ALA A C 1
ATOM 687 O O . ALA A 1 90 ? 1.597 -16.755 -8.640 1.00 92.81 90 ALA A O 1
ATOM 688 N N . ALA A 1 91 ? 0.460 -15.216 -7.471 1.00 91.69 91 ALA A N 1
ATOM 689 C CA . ALA A 1 91 ? -0.061 -14.518 -8.644 1.00 91.69 91 ALA A CA 1
ATOM 690 C C . ALA A 1 91 ? 1.069 -13.931 -9.502 1.00 91.69 91 ALA A C 1
ATOM 692 O O . ALA A 1 91 ? 1.051 -14.100 -10.718 1.00 91.69 91 ALA A O 1
ATOM 693 N N . SER A 1 92 ? 2.086 -13.323 -8.879 1.00 90.31 92 SER A N 1
ATOM 694 C CA . SER A 1 92 ? 3.239 -12.790 -9.618 1.00 90.31 92 SER A CA 1
ATOM 695 C C . SER A 1 92 ? 4.003 -13.891 -10.353 1.00 90.31 92 SER A C 1
ATOM 697 O O . SER A 1 92 ? 4.377 -13.706 -11.505 1.00 90.31 92 SER A O 1
ATOM 699 N N . VAL A 1 93 ? 4.218 -15.051 -9.722 1.00 91.62 93 VAL A N 1
ATOM 700 C CA . VAL A 1 93 ? 4.929 -16.179 -10.346 1.00 91.62 93 VAL A CA 1
ATOM 701 C C . VAL A 1 93 ? 4.114 -16.776 -11.491 1.00 91.62 93 VAL A C 1
ATOM 703 O O . VAL A 1 93 ? 4.652 -16.973 -12.577 1.00 91.62 93 VAL A O 1
ATOM 706 N N . VAL A 1 94 ? 2.817 -17.020 -11.283 1.00 92.94 94 VAL A N 1
ATOM 707 C CA . VAL A 1 94 ? 1.929 -17.580 -12.315 1.00 92.94 94 VAL A CA 1
ATOM 708 C C . VAL A 1 94 ? 1.874 -16.667 -13.541 1.00 92.94 94 VAL A C 1
ATOM 710 O O . VAL A 1 94 ? 2.038 -17.139 -14.665 1.00 92.94 94 VAL A O 1
ATOM 713 N N . LEU A 1 95 ? 1.711 -15.357 -13.338 1.00 89.12 95 LEU A N 1
ATOM 714 C CA . LEU A 1 95 ? 1.677 -14.386 -14.433 1.00 89.12 95 LEU A CA 1
ATOM 715 C C . LEU A 1 95 ? 3.043 -14.231 -15.117 1.00 89.12 95 LEU A C 1
ATOM 717 O O . LEU A 1 95 ? 3.104 -14.068 -16.335 1.00 89.12 95 LEU A O 1
ATOM 721 N N . ALA A 1 96 ? 4.143 -14.332 -14.368 1.00 89.25 96 ALA A N 1
ATOM 722 C CA . ALA A 1 96 ? 5.486 -14.276 -14.939 1.00 89.25 96 ALA A CA 1
ATOM 723 C C . ALA A 1 96 ? 5.757 -15.476 -15.859 1.00 89.25 96 ALA A C 1
ATOM 725 O O . ALA A 1 96 ? 6.276 -15.293 -16.959 1.00 89.25 96 ALA A O 1
ATOM 726 N N . VAL A 1 97 ? 5.350 -16.685 -15.452 1.00 90.50 97 VAL A N 1
ATOM 727 C CA . VAL A 1 97 ? 5.456 -17.899 -16.284 1.00 90.50 97 VAL A CA 1
ATOM 728 C C . VAL A 1 97 ? 4.556 -17.804 -17.520 1.00 90.50 97 VAL A C 1
ATOM 730 O O . VAL A 1 97 ? 4.945 -18.243 -18.599 1.00 90.50 97 VAL A O 1
ATOM 733 N N . ALA A 1 98 ? 3.401 -17.145 -17.408 1.00 89.62 98 ALA A N 1
ATOM 734 C CA . ALA A 1 98 ? 2.524 -16.837 -18.538 1.00 89.62 98 ALA A CA 1
ATOM 735 C C . ALA A 1 98 ? 3.074 -15.743 -19.483 1.00 89.62 98 ALA A C 1
ATOM 737 O O . ALA A 1 98 ? 2.363 -15.294 -20.378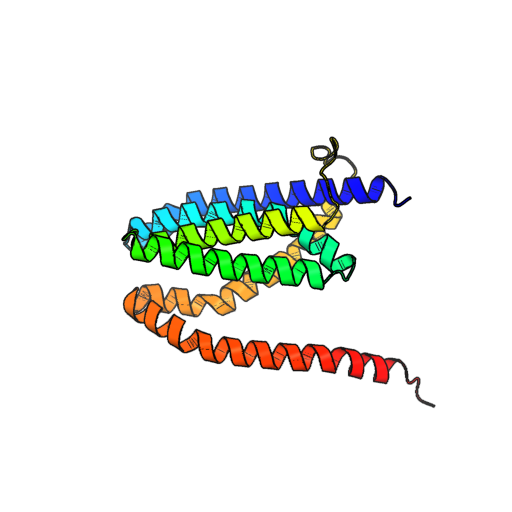 1.00 89.62 98 ALA A O 1
ATOM 738 N N . SER A 1 99 ? 4.336 -15.325 -19.321 1.00 84.56 99 SER A N 1
ATOM 739 C CA . SER A 1 99 ? 5.029 -14.355 -20.181 1.00 84.56 99 SER A CA 1
ATOM 740 C C . SER A 1 99 ? 4.456 -12.929 -20.153 1.00 84.56 99 SER A C 1
ATOM 742 O O . SER A 1 99 ? 4.714 -12.148 -21.064 1.00 84.56 99 SER A O 1
ATOM 744 N N . PHE A 1 100 ? 3.752 -12.535 -19.081 1.00 78.75 100 PHE A N 1
ATOM 745 C CA . PHE A 1 100 ? 3.251 -11.157 -18.898 1.00 78.75 100 PHE A CA 1
ATOM 746 C C . PHE A 1 100 ? 4.360 -10.128 -18.591 1.00 78.75 100 PHE A C 1
ATOM 748 O O . PHE A 1 100 ? 4.095 -8.931 -18.462 1.00 78.75 100 PHE A O 1
ATOM 755 N N . GLY A 1 101 ? 5.617 -10.567 -18.468 1.00 83.56 101 GLY A N 1
ATOM 756 C CA . GLY A 1 101 ? 6.751 -9.676 -18.236 1.00 83.56 101 GLY A CA 1
ATOM 757 C C . GLY A 1 101 ? 6.628 -8.910 -16.907 1.00 83.56 101 GLY A C 1
ATOM 758 O O . GLY A 1 101 ? 6.173 -9.479 -15.912 1.00 83.56 101 GLY A O 1
ATOM 759 N N . PRO A 1 102 ? 7.014 -7.620 -16.846 1.00 82.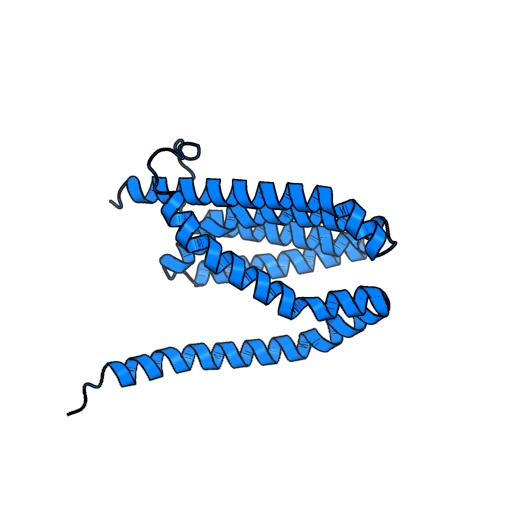12 102 PRO A N 1
ATOM 760 C CA . PRO A 1 102 ? 7.009 -6.861 -15.592 1.00 82.12 102 PRO A CA 1
ATOM 761 C C . PRO A 1 102 ? 5.603 -6.607 -15.014 1.00 82.12 102 PRO A C 1
ATOM 763 O O . PRO A 1 102 ? 5.471 -6.359 -13.813 1.00 82.12 102 PRO A O 1
ATOM 766 N N . TRP A 1 103 ? 4.546 -6.722 -15.828 1.00 86.44 103 TRP A N 1
ATOM 767 C CA . TRP A 1 103 ? 3.152 -6.594 -15.380 1.00 86.44 103 TRP A CA 1
ATOM 768 C C . TRP A 1 103 ? 2.745 -7.668 -14.375 1.00 86.44 103 TRP A C 1
ATOM 770 O O . TRP A 1 103 ? 1.945 -7.395 -13.484 1.00 86.44 103 TRP A O 1
ATOM 780 N N . ALA A 1 104 ? 3.377 -8.842 -14.430 1.00 87.25 104 ALA A N 1
ATOM 781 C CA . ALA A 1 104 ? 3.132 -9.923 -13.486 1.00 87.25 104 ALA A CA 1
ATOM 782 C C . ALA A 1 104 ? 3.285 -9.478 -12.019 1.00 87.25 104 ALA A C 1
ATOM 784 O O . ALA A 1 104 ? 2.486 -9.851 -11.162 1.00 87.25 104 ALA A O 1
ATOM 785 N N . ILE A 1 105 ? 4.279 -8.631 -11.733 1.00 85.62 105 ILE A N 1
ATOM 786 C CA . ILE A 1 105 ? 4.546 -8.118 -10.382 1.00 85.62 105 ILE A CA 1
ATOM 787 C C . ILE A 1 105 ? 3.478 -7.097 -9.965 1.00 85.62 105 ILE A C 1
ATOM 789 O O . ILE A 1 105 ? 3.050 -7.078 -8.809 1.00 85.62 105 ILE A O 1
ATOM 793 N N . VAL A 1 106 ? 3.041 -6.249 -10.901 1.00 88.75 106 VAL A N 1
ATOM 794 C CA . VAL A 1 106 ? 2.035 -5.203 -10.664 1.00 88.75 106 VAL A CA 1
ATOM 795 C C . VAL A 1 106 ? 0.673 -5.825 -10.370 1.00 88.75 106 VAL A C 1
ATOM 797 O O . VAL A 1 106 ? 0.047 -5.506 -9.356 1.00 88.75 106 VAL A O 1
ATOM 800 N N . ASP A 1 107 ? 0.247 -6.763 -11.210 1.00 87.94 107 ASP A N 1
ATOM 801 C CA . ASP A 1 107 ? -1.031 -7.452 -11.062 1.00 87.94 107 ASP A CA 1
ATOM 802 C C . ASP A 1 107 ? -1.024 -8.354 -9.828 1.00 87.94 107 ASP A C 1
ATOM 804 O O . ASP A 1 107 ? -1.976 -8.348 -9.045 1.00 87.94 107 ASP A O 1
ATOM 808 N N . GLY A 1 108 ? 0.089 -9.047 -9.563 1.00 88.75 108 GLY A N 1
ATOM 809 C CA . GLY A 1 108 ? 0.267 -9.800 -8.326 1.00 88.75 108 GLY A CA 1
ATOM 810 C C . GLY A 1 108 ? 0.141 -8.919 -7.078 1.00 88.75 108 GLY A C 1
ATOM 811 O O . GLY A 1 108 ? -0.527 -9.301 -6.113 1.00 88.75 108 GLY A O 1
ATOM 812 N N . TYR A 1 109 ? 0.710 -7.708 -7.091 1.00 89.88 109 TYR A N 1
ATOM 813 C CA . TYR A 1 109 ? 0.554 -6.745 -5.996 1.00 89.88 109 TYR A CA 1
ATOM 814 C C . TYR A 1 109 ? -0.904 -6.307 -5.805 1.00 89.88 109 TYR A C 1
ATOM 816 O O . TYR A 1 109 ? -1.382 -6.239 -4.666 1.00 89.88 109 TYR A O 1
ATOM 824 N N . LEU A 1 110 ? -1.629 -6.038 -6.894 1.00 90.62 110 LEU A N 1
ATOM 825 C CA . LEU A 1 110 ? -3.047 -5.678 -6.845 1.00 90.62 110 LEU A CA 1
ATOM 826 C C . LEU A 1 110 ? -3.906 -6.803 -6.269 1.00 90.62 110 LEU A C 1
ATOM 828 O O . LEU A 1 110 ? -4.705 -6.548 -5.365 1.00 90.62 110 LEU A O 1
ATOM 832 N N . VAL A 1 111 ? -3.703 -8.039 -6.729 1.00 91.25 111 VAL A N 1
ATOM 833 C CA . VAL A 1 111 ? -4.397 -9.223 -6.203 1.00 91.25 111 VAL A CA 1
ATOM 834 C C . VAL A 1 111 ? -4.105 -9.385 -4.712 1.00 91.25 111 VAL A C 1
ATOM 836 O O . VAL A 1 111 ? -5.032 -9.552 -3.920 1.00 91.25 111 VAL A O 1
ATOM 839 N N . GLY A 1 112 ? -2.843 -9.250 -4.297 1.00 90.25 112 GLY A N 1
ATOM 840 C CA . GLY A 1 112 ? -2.464 -9.284 -2.884 1.00 90.25 112 GLY A CA 1
ATOM 841 C C . GLY A 1 112 ? -3.185 -8.218 -2.054 1.00 90.25 112 GLY A C 1
ATOM 842 O O . GLY A 1 112 ? -3.708 -8.515 -0.980 1.00 90.25 112 GLY A O 1
ATOM 843 N N . CYS A 1 113 ? -3.272 -6.981 -2.552 1.00 89.06 113 CYS A N 1
ATOM 844 C CA . CYS A 1 113 ? -4.006 -5.902 -1.881 1.00 89.06 113 CYS A CA 1
ATOM 845 C C . CYS A 1 113 ? -5.512 -6.183 -1.790 1.00 89.06 113 CYS A C 1
ATOM 847 O O . CYS A 1 113 ? -6.118 -5.903 -0.754 1.00 89.06 113 CYS A O 1
ATOM 849 N N . ALA A 1 114 ? -6.105 -6.748 -2.843 1.00 90.31 114 ALA A N 1
ATOM 850 C CA . ALA A 1 114 ? -7.513 -7.123 -2.867 1.00 90.31 114 ALA A CA 1
ATOM 851 C C . ALA A 1 114 ? -7.819 -8.224 -1.840 1.00 90.31 114 ALA A C 1
ATOM 853 O O . ALA A 1 114 ? -8.744 -8.072 -1.043 1.00 90.31 114 ALA A O 1
ATOM 854 N N . VAL A 1 115 ? -7.008 -9.287 -1.800 1.00 90.75 115 VAL A N 1
ATOM 855 C CA . VAL A 1 115 ? -7.149 -10.395 -0.839 1.00 90.75 115 VAL A CA 1
ATOM 856 C C . VAL A 1 115 ? -6.961 -9.914 0.593 1.00 90.75 115 VAL A C 1
ATOM 858 O O . VAL A 1 115 ? -7.773 -10.242 1.457 1.00 90.75 115 VAL A O 1
ATOM 861 N N . TRP A 1 116 ? -5.940 -9.091 0.838 1.00 91.38 116 TRP A N 1
ATOM 862 C CA . TRP A 1 116 ? -5.696 -8.482 2.144 1.00 91.38 116 TRP A CA 1
ATOM 863 C C . TRP A 1 116 ? -6.917 -7.710 2.639 1.00 91.38 116 TRP A C 1
ATOM 865 O O . TRP A 1 116 ? -7.402 -7.939 3.748 1.00 91.38 116 TRP A O 1
ATOM 875 N N . SER A 1 117 ? -7.443 -6.825 1.787 1.00 87.88 117 SER A N 1
ATOM 876 C CA . SER A 1 117 ? -8.617 -6.023 2.109 1.00 87.88 117 SER A CA 1
ATOM 877 C C . SER A 1 117 ? -9.820 -6.930 2.382 1.00 87.88 117 SER A C 1
ATOM 879 O O . SER A 1 117 ? -10.423 -6.846 3.451 1.00 87.88 117 SER A O 1
ATOM 881 N N . ALA A 1 118 ? -10.109 -7.886 1.496 1.00 88.19 118 ALA A N 1
ATOM 882 C CA . ALA A 1 118 ? -11.217 -8.826 1.658 1.00 88.19 118 ALA A CA 1
ATOM 883 C C . ALA A 1 118 ? -11.132 -9.643 2.962 1.00 88.19 118 ALA A C 1
ATOM 885 O O . ALA A 1 118 ? -12.136 -9.795 3.663 1.00 88.19 118 ALA A O 1
ATOM 886 N N . MET A 1 119 ? -9.942 -10.128 3.330 1.00 87.25 119 MET A N 1
ATOM 887 C CA . MET A 1 119 ? -9.728 -10.846 4.588 1.00 87.25 119 MET A CA 1
ATOM 888 C C . MET A 1 119 ? -9.979 -9.962 5.806 1.00 87.25 119 MET A C 1
ATOM 890 O O . MET A 1 119 ? -10.678 -10.372 6.732 1.00 87.25 119 MET A O 1
ATOM 894 N N . LEU A 1 120 ? -9.464 -8.735 5.815 1.00 85.81 120 LEU A N 1
ATOM 895 C CA . LEU A 1 120 ? -9.697 -7.815 6.927 1.00 85.81 120 LEU A CA 1
ATOM 896 C C . LEU A 1 120 ? -11.179 -7.482 7.087 1.00 85.81 120 LEU A C 1
ATOM 898 O O . LEU A 1 120 ? -11.695 -7.495 8.201 1.00 85.81 120 LEU A O 1
ATOM 902 N N . TRP A 1 121 ? -11.880 -7.263 5.977 1.00 84.50 121 TRP A N 1
ATOM 903 C CA . TRP A 1 121 ? -13.328 -7.079 5.957 1.00 84.50 121 TRP A CA 1
ATOM 904 C C . TRP A 1 121 ? -14.084 -8.292 6.509 1.00 84.50 121 TRP A C 1
ATOM 906 O O . TRP A 1 121 ? -15.076 -8.133 7.221 1.00 84.50 121 TRP A O 1
ATOM 916 N N . ARG A 1 122 ? -13.597 -9.509 6.241 1.00 85.31 122 ARG A N 1
ATOM 917 C CA . ARG A 1 122 ? -14.177 -10.744 6.779 1.00 85.31 122 ARG A CA 1
ATOM 918 C C . ARG A 1 122 ? -14.004 -10.872 8.294 1.00 85.31 122 ARG A C 1
ATOM 920 O O . ARG A 1 122 ? -14.901 -11.417 8.936 1.00 85.31 122 ARG A O 1
ATOM 927 N N . PHE A 1 123 ? -12.884 -10.401 8.843 1.00 81.50 123 PHE A N 1
ATOM 928 C CA . PHE A 1 123 ? -12.530 -10.560 10.259 1.00 81.50 123 PHE A CA 1
ATOM 929 C C . PHE A 1 123 ? -12.916 -9.385 11.159 1.00 81.50 123 PHE A C 1
ATOM 931 O O . PHE A 1 123 ? -13.052 -9.569 12.368 1.00 81.50 123 PHE A O 1
ATOM 938 N N . ALA A 1 124 ? -13.062 -8.179 10.612 1.00 74.56 124 ALA A N 1
ATOM 939 C CA . ALA A 1 124 ? -13.309 -6.975 11.403 1.00 74.56 124 ALA A CA 1
ATOM 940 C C . ALA A 1 124 ? -14.747 -6.863 11.942 1.00 74.56 124 ALA A C 1
ATOM 942 O O . ALA A 1 124 ? -15.051 -5.873 12.603 1.00 74.56 124 ALA A O 1
ATOM 943 N N . ASP A 1 125 ? -15.629 -7.839 11.664 1.00 69.00 125 ASP A N 1
ATOM 944 C CA . ASP A 1 125 ? -17.058 -7.846 12.036 1.00 69.00 125 ASP A CA 1
ATOM 945 C C . ASP A 1 125 ? -17.768 -6.502 11.741 1.00 69.00 125 ASP A C 1
ATOM 947 O O . ASP A 1 125 ? -18.762 -6.131 12.368 1.00 69.00 125 ASP A O 1
ATOM 951 N N . TYR A 1 126 ? -17.248 -5.745 10.771 1.00 68.62 126 TYR A N 1
ATOM 952 C CA . TYR A 1 126 ? -17.673 -4.392 10.446 1.00 68.62 126 TYR A CA 1
ATOM 953 C C . TYR A 1 126 ? -18.326 -4.388 9.069 1.00 68.62 126 TYR A C 1
ATOM 955 O O . TYR A 1 126 ? -17.746 -4.828 8.078 1.00 68.62 126 TYR A O 1
ATOM 963 N N . ARG A 1 127 ? -19.559 -3.879 9.011 1.00 70.62 127 ARG A N 1
ATOM 964 C CA . ARG A 1 127 ? -20.285 -3.627 7.763 1.00 70.62 127 ARG A CA 1
ATOM 965 C C . ARG A 1 127 ? -20.715 -2.158 7.725 1.00 70.62 127 ARG A C 1
ATOM 967 O O . ARG A 1 127 ? -21.379 -1.730 8.686 1.00 70.62 127 ARG A O 1
ATOM 974 N N . PRO A 1 128 ? -20.367 -1.400 6.666 1.00 62.56 128 PRO A N 1
ATOM 975 C CA . PRO A 1 128 ? -20.670 0.015 6.554 1.00 62.56 128 PRO A CA 1
ATOM 976 C C . PRO A 1 128 ? -22.181 0.178 6.603 1.00 62.56 128 PRO A C 1
ATOM 978 O O . PRO A 1 128 ? -22.927 -0.539 5.933 1.00 62.56 128 PRO A O 1
ATOM 981 N N . GLY A 1 129 ? -22.639 1.068 7.476 1.00 64.38 129 GLY A N 1
ATOM 982 C CA . GLY A 1 129 ? -24.051 1.400 7.564 1.00 64.38 129 GLY A CA 1
ATOM 983 C C . GLY A 1 129 ? -24.466 2.387 6.466 1.00 64.38 129 GLY A C 1
ATOM 984 O O . GLY A 1 129 ? -23.618 3.021 5.838 1.00 64.38 129 GLY A O 1
ATOM 985 N N . PRO A 1 130 ? -25.777 2.630 6.295 1.00 58.16 130 PRO A N 1
ATOM 986 C CA . PRO A 1 130 ? -26.296 3.680 5.408 1.00 58.16 130 PRO A CA 1
ATOM 987 C C . PRO A 1 130 ? -25.864 5.107 5.819 1.00 58.16 130 PRO A C 1
ATOM 989 O O . PRO A 1 130 ? -26.130 6.071 5.103 1.00 58.16 130 PRO A O 1
ATOM 992 N N . SER A 1 131 ? -25.187 5.272 6.965 1.00 56.91 131 SER A N 1
ATOM 993 C CA . SER A 1 131 ? -24.543 6.521 7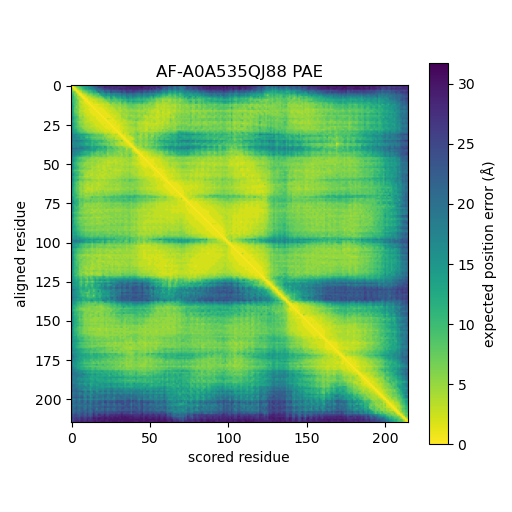.387 1.00 56.91 131 SER A CA 1
ATOM 994 C C . SER A 1 131 ? -23.178 6.790 6.759 1.00 56.91 131 SER A C 1
ATOM 996 O O . SER A 1 131 ? -22.643 7.865 7.019 1.00 56.91 131 SER A O 1
ATOM 998 N N . PHE A 1 13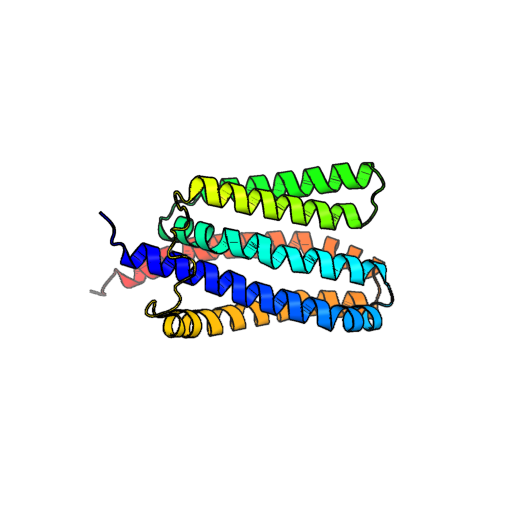2 ? -22.652 5.886 5.924 1.00 58.34 132 PHE A N 1
ATOM 999 C CA . PHE A 1 132 ? -21.370 6.037 5.227 1.00 58.34 132 PHE A CA 1
ATOM 1000 C C . PHE A 1 132 ? -21.185 7.439 4.624 1.00 58.34 132 PHE A C 1
ATOM 1002 O O . PHE A 1 132 ? -20.173 8.072 4.869 1.00 58.34 132 PHE A O 1
ATOM 1009 N N . TRP A 1 133 ? -22.204 8.013 3.980 1.00 58.31 133 TRP A N 1
ATOM 1010 C CA . TRP A 1 133 ? -22.105 9.326 3.324 1.00 58.31 133 TRP A CA 1
ATOM 1011 C C . TRP A 1 133 ? -22.293 10.557 4.236 1.00 58.31 133 TRP A C 1
ATOM 1013 O O . TRP A 1 133 ? -22.195 11.694 3.771 1.00 58.31 133 TRP A O 1
ATOM 1023 N N . ARG A 1 134 ? -22.589 10.395 5.535 1.00 58.84 134 ARG A N 1
ATOM 1024 C CA . ARG A 1 134 ? -22.902 11.531 6.426 1.00 58.84 134 ARG A CA 1
ATOM 1025 C C . ARG A 1 134 ? -21.660 12.036 7.164 1.00 58.84 134 ARG A C 1
ATOM 1027 O O . ARG A 1 134 ? -21.410 11.673 8.309 1.00 58.84 134 ARG A O 1
ATOM 1034 N N . LEU A 1 135 ? -20.947 12.969 6.532 1.00 59.75 135 LEU A N 1
ATOM 1035 C CA . LEU A 1 135 ? -19.803 13.696 7.113 1.00 59.75 135 LEU A CA 1
ATOM 1036 C C . LEU A 1 135 ? -20.206 14.800 8.119 1.00 59.75 135 LEU A C 1
ATOM 1038 O O . LEU A 1 135 ? -19.371 15.293 8.878 1.00 59.75 135 LEU A O 1
ATOM 1042 N N . ARG A 1 136 ? -21.484 15.209 8.153 1.00 49.41 136 ARG A N 1
ATOM 1043 C CA . ARG A 1 136 ? -21.974 16.262 9.062 1.00 49.41 136 ARG A CA 1
ATOM 1044 C C . ARG A 1 136 ? -22.044 15.761 10.514 1.00 49.41 136 ARG A C 1
ATOM 1046 O O . ARG A 1 136 ? -22.792 14.834 10.818 1.00 49.41 136 ARG A O 1
ATOM 1053 N N . GLY A 1 137 ? -21.295 16.416 11.408 1.00 56.97 137 GLY A N 1
ATOM 1054 C CA . GLY A 1 137 ? -21.349 16.207 12.864 1.00 56.97 137 GLY A CA 1
ATOM 1055 C C . GLY A 1 137 ? -20.477 15.073 13.425 1.00 56.97 137 GLY A C 1
ATOM 1056 O O . GLY A 1 137 ? -20.570 14.780 14.612 1.00 56.97 137 GLY A O 1
ATOM 1057 N N . SER A 1 138 ? -19.621 14.431 12.620 1.00 59.31 138 SER A N 1
ATOM 1058 C CA . SER A 1 138 ? -18.796 13.283 13.047 1.00 59.31 138 SER A CA 1
ATOM 1059 C C . SER A 1 138 ? -17.409 13.644 13.603 1.00 59.31 138 SER A C 1
ATOM 1061 O O . SER A 1 138 ? -16.673 12.753 14.020 1.00 59.31 138 SER A O 1
ATOM 1063 N N . GLY A 1 139 ? -17.047 14.933 13.651 1.00 63.38 139 GLY A N 1
ATOM 1064 C CA . GLY A 1 139 ? -15.746 15.379 14.170 1.00 63.38 139 GLY A CA 1
ATOM 1065 C C . GLY A 1 139 ? -14.574 15.184 13.199 1.00 63.38 139 GLY A C 1
ATOM 1066 O O . GLY A 1 139 ? -13.431 15.094 13.636 1.00 63.38 139 GLY A O 1
ATOM 1067 N N . VAL A 1 140 ? -14.831 15.157 11.883 1.00 70.88 140 VAL A N 1
ATOM 1068 C CA . VAL A 1 140 ? -13.817 14.977 10.819 1.00 70.88 140 VAL A CA 1
ATOM 1069 C C . VAL A 1 140 ? -12.596 15.885 10.993 1.00 70.88 140 VAL A C 1
ATOM 1071 O O . VAL A 1 140 ? -11.471 15.440 10.794 1.00 70.88 140 VAL A O 1
ATOM 1074 N N . ARG A 1 141 ? -12.793 17.139 11.427 1.00 74.50 141 ARG A N 1
ATOM 1075 C CA . ARG A 1 141 ? -11.691 18.087 11.661 1.00 74.50 141 ARG A CA 1
ATOM 1076 C C . ARG A 1 141 ? -10.709 17.598 12.727 1.00 74.50 141 ARG A C 1
ATOM 1078 O O . ARG A 1 141 ? -9.512 17.756 12.544 1.00 74.50 141 ARG A O 1
ATOM 1085 N N . GLN A 1 142 ? -11.195 16.997 13.814 1.00 74.31 142 GLN A N 1
ATOM 1086 C CA . GLN A 1 142 ? -10.325 16.417 14.845 1.00 74.31 142 GLN A CA 1
ATOM 1087 C C . GLN A 1 142 ? -9.603 15.173 14.322 1.00 74.31 142 GLN A C 1
ATOM 1089 O O . GLN A 1 142 ? -8.420 14.998 14.594 1.00 74.31 142 GLN A O 1
ATOM 1094 N N . LEU A 1 143 ? -10.291 14.350 13.524 1.00 72.94 143 LEU A N 1
ATOM 1095 C CA . LEU A 1 143 ? -9.697 13.162 12.911 1.00 72.94 143 LEU A CA 1
ATOM 1096 C C . LEU A 1 143 ? -8.557 13.535 11.947 1.00 72.94 143 LEU A C 1
ATOM 1098 O O . LEU A 1 143 ? -7.487 12.939 12.001 1.00 72.94 143 LEU A O 1
ATOM 1102 N N . LEU A 1 144 ? -8.763 14.559 11.113 1.00 75.62 144 LEU A N 1
ATOM 1103 C CA . LEU A 1 144 ? -7.747 15.084 10.200 1.00 75.62 144 LEU A CA 1
ATOM 1104 C C . LEU A 1 144 ? -6.619 15.811 10.938 1.00 75.62 144 LEU A C 1
ATOM 1106 O O . LEU A 1 144 ? -5.464 15.612 10.589 1.00 75.62 144 LEU A O 1
ATOM 1110 N N . ALA A 1 145 ? -6.918 16.602 11.973 1.00 79.50 145 ALA A N 1
ATOM 1111 C CA . ALA A 1 145 ? -5.890 17.283 12.765 1.00 79.50 145 ALA A CA 1
ATOM 1112 C C . ALA A 1 145 ? -4.947 16.296 13.474 1.00 79.50 145 ALA A C 1
ATOM 1114 O O . ALA A 1 145 ? -3.768 16.589 13.638 1.00 79.50 145 ALA A O 1
ATOM 1115 N N . PHE A 1 146 ? -5.450 15.119 13.855 1.00 74.94 146 PHE A N 1
ATOM 1116 C CA . PHE A 1 146 ? -4.635 14.046 14.420 1.00 74.94 146 PHE A CA 1
ATOM 1117 C C . PHE A 1 146 ? -3.922 13.212 13.343 1.00 74.94 146 PHE A C 1
ATOM 1119 O O . PHE A 1 146 ? -2.752 12.867 13.487 1.00 74.94 146 PHE A O 1
ATOM 1126 N N . GLY A 1 147 ? -4.619 12.885 12.251 1.00 75.62 147 GLY A N 1
ATOM 1127 C CA . GLY A 1 147 ? -4.097 12.024 11.190 1.00 75.62 147 GLY A CA 1
ATOM 1128 C C . GLY A 1 147 ? -3.097 12.704 10.252 1.00 75.62 147 GLY A C 1
ATOM 1129 O O . GLY A 1 147 ? -2.192 12.035 9.762 1.00 75.62 147 GLY A O 1
ATOM 1130 N N . ALA A 1 148 ? -3.220 14.011 10.005 1.00 80.62 148 ALA A N 1
ATOM 1131 C CA . ALA A 1 148 ? -2.375 14.729 9.048 1.00 80.62 148 ALA A CA 1
ATOM 1132 C C . ALA A 1 148 ? -0.893 14.790 9.465 1.00 80.62 148 ALA A C 1
ATOM 1134 O O . ALA A 1 148 ? -0.055 14.463 8.625 1.00 80.62 148 ALA A O 1
ATOM 1135 N N . PRO A 1 149 ? -0.532 15.104 10.728 1.00 82.69 149 PRO A N 1
ATOM 1136 C CA . PRO A 1 149 ? 0.861 15.035 11.167 1.00 82.69 149 PRO A CA 1
ATOM 1137 C C . PRO A 1 149 ? 1.431 13.618 11.053 1.00 82.69 149 PRO A C 1
ATOM 1139 O O . PRO A 1 149 ? 2.531 13.437 10.545 1.00 82.69 149 PRO A O 1
ATOM 1142 N N . ALA A 1 150 ? 0.662 12.598 11.453 1.00 77.38 150 ALA A N 1
ATOM 1143 C CA . ALA A 1 150 ? 1.093 11.203 11.366 1.00 77.38 150 ALA A CA 1
ATOM 1144 C C . ALA A 1 150 ? 1.316 10.752 9.912 1.00 77.38 150 ALA A C 1
ATOM 1146 O O . ALA A 1 150 ? 2.312 10.092 9.611 1.00 77.38 150 ALA A O 1
ATOM 1147 N N . ALA A 1 151 ? 0.419 11.140 9.002 1.00 78.62 151 ALA A N 1
ATOM 1148 C CA . ALA A 1 151 ? 0.570 10.894 7.573 1.00 78.62 151 ALA A CA 1
ATOM 1149 C C . ALA A 1 151 ? 1.784 11.637 6.993 1.00 78.62 151 ALA A C 1
ATOM 1151 O O . ALA A 1 151 ? 2.526 11.054 6.208 1.00 78.62 151 ALA A O 1
ATOM 1152 N N . GLY A 1 152 ? 2.023 12.882 7.419 1.00 83.06 152 GLY A N 1
ATOM 1153 C CA . GLY A 1 152 ? 3.199 13.666 7.040 1.00 83.06 152 GLY A CA 1
ATOM 1154 C C . GLY A 1 152 ? 4.503 12.995 7.468 1.00 83.06 152 GLY A C 1
ATOM 1155 O O . GLY A 1 152 ? 5.400 12.824 6.648 1.00 83.06 152 GLY A O 1
ATOM 1156 N N . THR A 1 153 ? 4.585 12.519 8.710 1.00 84.31 153 THR A N 1
ATOM 1157 C CA . THR A 1 153 ? 5.748 11.766 9.201 1.00 84.31 153 THR A CA 1
ATOM 1158 C C . THR A 1 153 ? 5.952 10.472 8.418 1.00 84.31 153 THR A C 1
ATOM 1160 O O . THR A 1 153 ? 7.071 10.174 8.009 1.00 84.31 153 THR A O 1
ATOM 1163 N N . ALA A 1 154 ? 4.883 9.713 8.158 1.00 81.31 154 ALA A N 1
ATOM 1164 C CA . ALA A 1 154 ? 4.969 8.489 7.364 1.00 81.31 154 ALA A CA 1
ATOM 1165 C C . ALA A 1 154 ? 5.434 8.765 5.923 1.00 81.31 154 ALA A C 1
ATOM 1167 O O . ALA A 1 154 ? 6.218 7.995 5.372 1.00 81.31 154 ALA A O 1
ATOM 1168 N N . PHE A 1 155 ? 4.990 9.874 5.327 1.00 83.69 155 PHE A N 1
ATOM 1169 C CA . PHE A 1 155 ? 5.426 10.307 4.003 1.00 83.69 155 PHE A CA 1
ATOM 1170 C C . PHE A 1 155 ? 6.902 10.719 3.987 1.00 83.69 155 PHE A C 1
ATOM 1172 O O . PHE A 1 155 ? 7.639 10.284 3.108 1.00 83.69 155 PHE A O 1
ATOM 1179 N N . LEU A 1 156 ? 7.354 11.496 4.975 1.00 87.19 156 LEU A N 1
ATOM 1180 C CA . LEU A 1 156 ? 8.761 11.883 5.102 1.00 87.19 156 LEU A CA 1
ATOM 1181 C C . LEU A 1 156 ? 9.665 10.665 5.294 1.00 87.19 156 LEU A C 1
ATOM 1183 O O . LEU A 1 156 ? 10.685 10.560 4.624 1.00 87.19 156 LEU A O 1
ATOM 1187 N N . LEU A 1 157 ? 9.272 9.718 6.149 1.00 85.69 157 LEU A N 1
ATOM 1188 C CA . LEU A 1 157 ? 10.005 8.462 6.325 1.00 85.69 157 LEU A CA 1
ATOM 1189 C C . LEU A 1 157 ? 10.056 7.661 5.024 1.00 85.69 157 LEU A C 1
ATOM 1191 O O . LEU A 1 157 ? 11.115 7.170 4.652 1.00 85.69 157 LEU A O 1
ATOM 1195 N N . CYS A 1 158 ? 8.935 7.569 4.304 1.00 83.19 158 CYS A N 1
ATOM 1196 C CA . CYS A 1 158 ? 8.899 6.932 2.991 1.00 83.19 158 CYS A CA 1
ATOM 1197 C C . CYS A 1 158 ? 9.896 7.593 2.031 1.00 83.19 158 CYS A C 1
ATOM 1199 O O . CYS A 1 158 ? 10.668 6.893 1.386 1.00 83.19 158 CYS A O 1
ATOM 1201 N N . LEU A 1 159 ? 9.936 8.926 1.981 1.00 85.44 159 LEU A N 1
ATOM 1202 C CA . LEU A 1 159 ? 10.882 9.657 1.144 1.00 85.44 159 LEU A CA 1
ATOM 1203 C C . LEU A 1 159 ? 12.330 9.344 1.541 1.00 85.44 159 LEU A C 1
ATOM 1205 O O . LEU A 1 159 ? 13.125 8.978 0.686 1.00 85.44 159 LEU A O 1
ATOM 1209 N N . VAL A 1 160 ? 12.659 9.425 2.831 1.00 86.94 160 VAL A N 1
ATOM 1210 C CA . VAL A 1 160 ? 14.014 9.174 3.347 1.00 86.94 160 VAL A CA 1
ATOM 1211 C C . VAL A 1 160 ? 14.491 7.756 3.027 1.00 86.94 160 VAL A C 1
ATOM 1213 O O . VAL A 1 160 ? 15.639 7.590 2.633 1.00 86.94 160 VAL A O 1
ATOM 1216 N N . PHE A 1 161 ? 13.619 6.752 3.142 1.00 83.31 161 PHE A N 1
ATOM 1217 C CA . PHE A 1 161 ? 13.964 5.351 2.873 1.00 83.31 161 PHE A CA 1
ATOM 1218 C C . PHE A 1 161 ? 13.859 4.931 1.401 1.00 83.31 161 PHE A C 1
ATOM 1220 O O . PHE A 1 161 ? 14.162 3.784 1.098 1.00 83.31 161 PHE A O 1
ATOM 1227 N N . ASN A 1 162 ? 13.365 5.796 0.506 1.00 84.75 162 ASN A N 1
ATOM 1228 C CA . ASN A 1 162 ? 13.202 5.446 -0.911 1.00 84.75 162 ASN A CA 1
ATOM 1229 C C . ASN A 1 162 ? 13.879 6.418 -1.888 1.00 84.75 162 ASN A C 1
ATOM 1231 O O . ASN A 1 162 ? 13.853 6.197 -3.103 1.00 84.75 162 ASN A O 1
ATOM 1235 N N . ILE A 1 163 ? 14.466 7.511 -1.397 1.00 86.62 163 ILE A N 1
ATOM 1236 C CA . ILE A 1 163 ? 15.154 8.498 -2.236 1.00 86.62 163 ILE A CA 1
ATOM 1237 C C . ILE A 1 163 ? 16.404 7.916 -2.905 1.00 86.62 163 ILE A C 1
ATOM 1239 O O . ILE A 1 163 ? 16.710 8.253 -4.046 1.00 86.62 163 ILE A O 1
ATOM 1243 N N . ASP A 1 164 ? 17.085 7.001 -2.227 1.00 86.31 164 ASP A N 1
ATOM 1244 C CA . ASP A 1 164 ? 18.202 6.208 -2.731 1.00 86.31 164 ASP A CA 1
ATOM 1245 C C . ASP A 1 164 ? 17.795 5.366 -3.949 1.00 86.31 164 ASP A C 1
ATOM 1247 O O . ASP A 1 164 ? 18.432 5.466 -5.000 1.00 86.31 164 ASP A O 1
ATOM 1251 N N . TYR A 1 165 ? 16.681 4.632 -3.876 1.00 84.31 165 TYR A N 1
ATOM 1252 C CA . TYR A 1 165 ? 16.142 3.878 -5.012 1.00 84.31 165 TYR A CA 1
ATOM 1253 C C . TYR A 1 165 ? 15.797 4.787 -6.200 1.00 84.31 165 TYR A C 1
ATOM 1255 O O . TYR A 1 165 ? 16.059 4.428 -7.351 1.00 84.31 165 TYR A O 1
ATOM 1263 N N . LEU A 1 166 ? 15.247 5.980 -5.946 1.00 83.31 166 LEU A N 1
ATOM 1264 C CA . LEU A 1 166 ? 14.937 6.958 -6.995 1.00 83.31 166 LEU A CA 1
ATOM 1265 C C . LEU A 1 166 ? 16.203 7.477 -7.689 1.00 83.31 166 LEU A C 1
ATOM 1267 O O . LEU A 1 166 ? 16.250 7.534 -8.920 1.00 83.31 166 LEU A O 1
ATOM 1271 N N . ILE A 1 167 ? 17.237 7.822 -6.918 1.00 86.00 167 ILE A N 1
ATOM 1272 C CA . ILE A 1 167 ? 18.519 8.305 -7.446 1.00 86.00 167 ILE A CA 1
ATOM 1273 C C . ILE A 1 167 ? 19.212 7.198 -8.248 1.00 86.00 167 ILE A C 1
ATOM 1275 O O . ILE A 1 167 ? 19.595 7.424 -9.398 1.00 86.00 167 ILE A O 1
ATOM 1279 N N . VAL A 1 168 ? 19.319 5.989 -7.689 1.00 85.62 168 VAL A N 1
ATOM 1280 C CA . VAL A 1 168 ? 19.928 4.830 -8.363 1.00 85.62 168 VAL A CA 1
ATOM 1281 C C . VAL A 1 168 ? 19.172 4.501 -9.650 1.00 85.62 168 VAL A C 1
ATOM 1283 O O . VAL A 1 168 ? 19.793 4.341 -10.700 1.00 85.62 168 VAL A O 1
ATOM 1286 N N . GLY A 1 169 ? 17.838 4.481 -9.611 1.00 82.94 169 GLY A N 1
ATOM 1287 C CA . GLY A 1 169 ? 17.004 4.232 -10.785 1.00 82.94 169 GLY A CA 1
ATOM 1288 C C . GLY A 1 169 ? 17.206 5.252 -11.903 1.00 82.94 169 GLY A C 1
ATOM 1289 O O . GLY A 1 169 ? 17.251 4.874 -13.073 1.00 82.94 169 GLY A O 1
ATOM 1290 N N . ARG A 1 170 ? 17.373 6.534 -11.559 1.00 81.00 170 ARG A N 1
ATOM 1291 C CA . ARG A 1 170 ? 17.533 7.621 -12.534 1.00 81.00 170 ARG A CA 1
ATOM 1292 C C . ARG A 1 170 ? 18.943 7.743 -13.108 1.00 81.00 170 ARG A C 1
ATOM 1294 O O . ARG A 1 170 ? 19.077 8.118 -14.274 1.00 81.00 170 ARG A O 1
ATOM 1301 N N . VAL A 1 171 ? 19.969 7.511 -12.291 1.00 84.75 171 VAL A N 1
ATOM 1302 C CA . VAL A 1 171 ? 21.380 7.717 -12.664 1.00 84.75 171 VAL A CA 1
ATOM 1303 C C . VAL A 1 171 ? 21.984 6.452 -13.268 1.00 84.75 171 VAL A C 1
ATOM 1305 O O . VAL A 1 171 ? 22.670 6.529 -14.281 1.00 84.75 171 VAL A O 1
ATOM 1308 N N . LEU A 1 172 ? 21.719 5.290 -12.666 1.00 82.25 172 LEU A N 1
ATOM 1309 C CA . LEU A 1 172 ? 22.341 4.011 -13.034 1.00 82.25 172 LEU A CA 1
ATOM 1310 C C . LEU A 1 172 ? 21.406 3.110 -13.864 1.00 82.25 172 LEU A C 1
ATOM 1312 O O . LEU A 1 172 ? 21.839 2.100 -14.421 1.00 82.25 172 LEU A O 1
ATOM 1316 N N . GLY A 1 173 ? 20.126 3.477 -13.970 1.00 82.75 173 GLY A N 1
ATOM 1317 C CA . GLY A 1 173 ? 19.128 2.774 -14.770 1.00 82.75 173 GLY A CA 1
ATOM 1318 C C . GLY A 1 173 ? 18.533 1.533 -14.094 1.00 82.75 173 GLY A C 1
ATOM 1319 O O . GLY A 1 173 ? 18.901 1.128 -12.989 1.00 82.75 173 GLY A O 1
ATOM 1320 N N . ALA A 1 174 ? 17.588 0.894 -14.790 1.00 78.25 174 ALA A N 1
ATOM 1321 C CA . ALA A 1 174 ? 16.749 -0.171 -14.232 1.00 78.25 174 ALA A CA 1
ATOM 1322 C C . ALA A 1 174 ? 17.523 -1.427 -13.785 1.00 78.25 174 ALA A C 1
ATOM 1324 O O . ALA A 1 174 ? 17.169 -2.042 -12.781 1.00 78.25 174 ALA A O 1
ATOM 1325 N N . ARG A 1 175 ? 18.594 -1.809 -14.497 1.00 82.44 175 ARG A N 1
ATOM 1326 C CA . ARG A 1 175 ? 19.385 -3.010 -14.156 1.00 82.44 175 ARG A CA 1
ATOM 1327 C C . ARG A 1 175 ? 20.150 -2.832 -12.845 1.00 82.44 175 ARG A C 1
ATOM 1329 O O . ARG A 1 175 ? 20.113 -3.712 -11.993 1.00 82.44 175 ARG A O 1
ATOM 1336 N N . ALA A 1 176 ? 20.802 -1.683 -12.667 1.00 83.19 176 ALA A N 1
ATOM 1337 C CA . ALA A 1 176 ? 21.505 -1.366 -11.430 1.00 83.19 176 ALA A CA 1
ATOM 1338 C C . ALA A 1 176 ? 20.536 -1.233 -10.249 1.00 83.19 176 ALA A C 1
ATOM 1340 O O . ALA A 1 176 ? 20.827 -1.734 -9.166 1.00 83.19 176 ALA A O 1
ATOM 1341 N N . LEU A 1 177 ? 19.353 -0.647 -10.470 1.00 82.88 177 LEU A N 1
ATOM 1342 C CA . LEU A 1 177 ? 18.296 -0.588 -9.461 1.00 82.88 177 LEU A CA 1
ATOM 1343 C C . LEU A 1 177 ? 17.822 -1.983 -9.027 1.00 82.88 177 LEU A C 1
ATOM 1345 O O . LEU A 1 177 ? 17.603 -2.209 -7.838 1.00 82.88 177 LEU A O 1
ATOM 1349 N N . ALA A 1 178 ? 17.694 -2.932 -9.958 1.00 80.88 178 ALA A N 1
ATOM 1350 C CA . ALA A 1 178 ? 17.327 -4.312 -9.638 1.00 80.88 178 ALA A CA 1
ATOM 1351 C C . ALA A 1 178 ? 18.390 -5.006 -8.765 1.00 80.88 178 ALA A C 1
ATOM 1353 O O . ALA A 1 178 ? 18.056 -5.661 -7.779 1.00 80.88 178 ALA A O 1
ATOM 1354 N N . TYR A 1 179 ? 19.678 -4.821 -9.067 1.00 84.44 179 TYR A N 1
ATOM 1355 C CA . TYR A 1 179 ? 20.751 -5.352 -8.218 1.00 84.44 179 TYR A CA 1
ATOM 1356 C C . TYR A 1 179 ? 20.796 -4.674 -6.850 1.00 84.44 179 TYR A C 1
ATOM 1358 O O . TYR A 1 179 ? 20.942 -5.354 -5.836 1.00 84.44 179 TYR A O 1
ATOM 1366 N N . TYR A 1 180 ? 20.610 -3.355 -6.813 1.00 85.25 180 TYR A N 1
ATOM 1367 C CA . TYR A 1 180 ? 20.576 -2.584 -5.576 1.00 85.25 180 TYR A CA 1
ATOM 1368 C C . TYR A 1 180 ? 19.421 -3.028 -4.668 1.00 85.25 180 TYR A C 1
ATOM 1370 O O . TYR A 1 180 ? 19.637 -3.338 -3.500 1.00 85.25 180 TYR A O 1
ATOM 1378 N N . THR A 1 181 ? 18.211 -3.163 -5.218 1.00 82.62 181 THR A N 1
ATOM 1379 C CA . THR A 1 181 ? 17.035 -3.657 -4.480 1.00 82.62 181 THR A CA 1
ATOM 1380 C C . THR A 1 181 ? 17.231 -5.069 -3.943 1.00 82.62 181 THR A C 1
ATOM 1382 O O . THR A 1 181 ? 16.890 -5.320 -2.792 1.00 82.62 181 THR A O 1
ATOM 1385 N N . ILE A 1 182 ? 17.807 -5.995 -4.714 1.00 81.75 182 ILE A N 1
ATOM 1386 C CA . ILE A 1 182 ? 18.090 -7.352 -4.216 1.00 81.75 182 ILE A CA 1
ATOM 1387 C C . ILE A 1 182 ? 19.161 -7.319 -3.114 1.00 81.75 182 ILE A C 1
ATOM 1389 O O . ILE A 1 182 ? 19.000 -7.985 -2.091 1.00 81.75 182 ILE A O 1
ATOM 1393 N N . GLY A 1 183 ? 20.217 -6.519 -3.291 1.00 82.81 183 GLY A N 1
ATOM 1394 C CA . GLY A 1 183 ? 21.319 -6.395 -2.335 1.00 82.81 183 GLY A CA 1
ATOM 1395 C C . GLY A 1 183 ? 20.906 -5.792 -0.991 1.00 82.81 183 GLY A C 1
ATOM 1396 O O . GLY A 1 183 ? 21.357 -6.264 0.049 1.00 82.81 183 GLY A O 1
ATOM 1397 N N . PHE A 1 184 ? 20.013 -4.799 -0.991 1.00 79.81 184 PHE A N 1
ATOM 1398 C CA . PHE A 1 184 ? 19.548 -4.134 0.233 1.00 79.81 184 PHE A CA 1
ATOM 1399 C C . PHE A 1 184 ? 18.424 -4.872 0.962 1.00 79.81 184 PHE A C 1
ATOM 1401 O O . PHE A 1 184 ? 18.277 -4.724 2.176 1.00 79.81 184 PHE A O 1
ATOM 1408 N N . ARG A 1 185 ? 17.675 -5.734 0.269 1.00 78.56 185 ARG A N 1
ATOM 1409 C CA . ARG A 1 185 ? 16.507 -6.409 0.848 1.00 78.56 185 ARG A CA 1
ATOM 1410 C C . ARG A 1 185 ? 16.849 -7.383 1.973 1.00 78.56 185 ARG A C 1
ATOM 1412 O O . ARG A 1 185 ? 16.085 -7.500 2.925 1.00 78.56 185 ARG A O 1
ATOM 1419 N N . ILE A 1 186 ? 17.978 -8.087 1.884 1.00 78.38 186 ILE A N 1
ATOM 1420 C CA . ILE A 1 186 ? 18.392 -9.048 2.922 1.00 78.38 186 ILE A CA 1
ATOM 1421 C C . ILE A 1 186 ? 18.848 -8.322 4.206 1.00 78.38 186 ILE A C 1
ATOM 1423 O O . ILE A 1 186 ? 18.317 -8.644 5.273 1.00 78.38 186 ILE A O 1
ATOM 1427 N N . PRO A 1 187 ? 19.758 -7.324 4.147 1.00 80.94 187 PRO A N 1
ATOM 1428 C CA . PRO A 1 187 ? 20.118 -6.521 5.316 1.00 80.94 187 PRO A CA 1
ATOM 1429 C C . PRO A 1 187 ? 18.924 -5.820 5.963 1.00 80.94 187 PRO A C 1
ATOM 1431 O O . PRO A 1 187 ? 18.807 -5.816 7.186 1.00 80.94 187 PRO A O 1
ATOM 1434 N N . GLU A 1 188 ? 18.012 -5.265 5.164 1.00 79.94 188 GLU A N 1
ATOM 1435 C CA . GLU A 1 188 ? 16.833 -4.561 5.672 1.00 79.94 188 GLU A CA 1
ATOM 1436 C C . GLU A 1 188 ? 15.943 -5.478 6.523 1.00 79.94 188 GLU A C 1
ATOM 1438 O O . GLU A 1 188 ? 15.532 -5.098 7.621 1.00 79.94 188 GLU A O 1
ATOM 1443 N N . LEU A 1 189 ? 15.705 -6.716 6.074 1.00 77.12 189 LEU A N 1
ATOM 1444 C CA . LEU A 1 189 ? 14.936 -7.704 6.837 1.00 77.12 189 LEU A CA 1
ATOM 1445 C C . LEU A 1 189 ? 15.591 -8.036 8.185 1.00 77.12 189 LEU A C 1
ATOM 1447 O O . LEU A 1 189 ? 14.890 -8.165 9.190 1.00 77.12 189 LEU A O 1
ATOM 1451 N N . LEU A 1 190 ? 16.922 -8.140 8.223 1.00 78.75 190 LEU A N 1
ATOM 1452 C CA . LEU A 1 190 ? 17.673 -8.386 9.458 1.00 78.75 190 LEU A CA 1
ATOM 1453 C C . LEU A 1 190 ? 17.591 -7.194 10.417 1.00 78.75 190 LEU A C 1
ATOM 1455 O O . LEU A 1 190 ? 17.302 -7.376 11.600 1.00 78.75 190 LEU A O 1
ATOM 1459 N N . ILE A 1 191 ? 17.795 -5.979 9.904 1.00 80.69 191 ILE A N 1
ATOM 1460 C CA . ILE A 1 191 ? 17.745 -4.743 10.693 1.00 80.69 191 ILE A CA 1
ATOM 1461 C C . ILE A 1 191 ? 16.342 -4.553 11.279 1.00 80.69 191 ILE A C 1
ATOM 1463 O O . ILE A 1 191 ? 16.199 -4.380 12.490 1.00 80.69 191 ILE A O 1
ATOM 1467 N N . LEU A 1 192 ? 15.294 -4.640 10.453 1.00 79.12 192 LEU A N 1
ATOM 1468 C CA . LEU A 1 192 ? 13.910 -4.477 10.906 1.00 79.12 192 LEU A CA 1
ATOM 1469 C C . LEU A 1 192 ? 13.494 -5.572 11.891 1.00 79.12 192 LEU A C 1
ATOM 1471 O O . LEU A 1 192 ? 12.796 -5.277 12.864 1.00 79.12 192 LEU A O 1
ATOM 1475 N N . GLY A 1 193 ? 13.936 -6.814 11.673 1.00 73.38 193 GLY A N 1
ATOM 1476 C CA . GLY A 1 193 ? 13.717 -7.923 12.600 1.00 73.38 193 GLY A CA 1
ATOM 1477 C C . GLY A 1 193 ? 14.329 -7.650 13.975 1.00 73.38 193 GLY A C 1
ATOM 1478 O O . GLY A 1 193 ? 13.634 -7.747 14.987 1.00 73.38 193 GLY A O 1
ATOM 1479 N N . ALA A 1 194 ? 15.593 -7.223 14.015 1.00 73.31 194 ALA A N 1
ATOM 1480 C CA . ALA A 1 194 ? 16.286 -6.877 15.254 1.00 73.31 194 ALA A CA 1
ATOM 1481 C C . ALA A 1 194 ? 15.614 -5.700 15.987 1.00 73.31 194 ALA A C 1
ATOM 1483 O O . ALA A 1 194 ? 15.343 -5.786 17.187 1.00 73.31 194 ALA A O 1
ATOM 1484 N N . PHE A 1 195 ? 15.260 -4.631 15.267 1.00 75.88 195 PHE A N 1
ATOM 1485 C CA . PHE A 1 195 ? 14.564 -3.473 15.838 1.00 75.88 195 PHE A CA 1
ATOM 1486 C C . PHE A 1 195 ? 13.186 -3.822 16.415 1.00 75.88 195 PHE A C 1
ATOM 1488 O O . PHE A 1 195 ? 12.789 -3.255 17.438 1.00 75.88 195 PHE A O 1
ATOM 1495 N N . ASN A 1 196 ? 12.453 -4.756 15.797 1.00 70.88 196 ASN A N 1
ATOM 1496 C CA . ASN A 1 196 ? 11.156 -5.200 16.309 1.00 70.88 196 ASN A CA 1
ATOM 1497 C C . ASN A 1 196 ? 11.302 -5.905 17.662 1.00 70.88 196 ASN A C 1
ATOM 1499 O O . ASN A 1 196 ? 10.581 -5.580 18.603 1.00 70.88 196 ASN A O 1
ATOM 1503 N N . VAL A 1 197 ? 12.275 -6.814 17.780 1.00 68.19 197 VAL A N 1
ATOM 1504 C CA . VAL A 1 197 ? 12.558 -7.536 19.031 1.00 68.19 197 VAL A CA 1
ATOM 1505 C C . VAL A 1 197 ? 12.947 -6.561 20.141 1.00 68.19 197 VAL A C 1
ATOM 1507 O O . VAL A 1 197 ? 12.386 -6.621 21.234 1.00 68.19 197 VAL A O 1
ATOM 1510 N N . ILE A 1 198 ? 13.836 -5.607 19.847 1.00 70.81 198 ILE A N 1
ATOM 1511 C CA . ILE A 1 198 ? 14.254 -4.585 20.816 1.00 70.81 198 ILE A CA 1
ATOM 1512 C C . ILE A 1 198 ? 13.051 -3.749 21.270 1.00 70.81 198 ILE A C 1
ATOM 1514 O O . ILE A 1 198 ? 12.878 -3.525 22.464 1.00 70.81 198 ILE A O 1
ATOM 1518 N N . SER A 1 199 ? 12.181 -3.336 20.346 1.00 67.44 199 SER A N 1
ATOM 1519 C CA . SER A 1 199 ? 11.005 -2.514 20.665 1.00 67.44 199 SER A CA 1
ATOM 1520 C C . SER A 1 199 ? 9.985 -3.255 21.540 1.00 67.44 199 SER A C 1
ATOM 1522 O O . SER A 1 199 ? 9.410 -2.661 22.454 1.00 67.44 199 SER A O 1
ATOM 1524 N N . VAL A 1 200 ? 9.786 -4.557 21.301 1.00 61.50 200 VAL A N 1
ATOM 1525 C CA . VAL A 1 200 ? 8.883 -5.417 22.087 1.00 61.50 200 VAL A CA 1
ATOM 1526 C C . VAL A 1 200 ? 9.396 -5.643 23.511 1.00 61.50 200 VAL A C 1
ATOM 1528 O O . VAL A 1 200 ? 8.580 -5.786 24.416 1.00 61.50 200 VAL A O 1
ATOM 1531 N N . VAL A 1 201 ? 10.714 -5.640 23.734 1.00 67.19 201 VAL A N 1
ATOM 1532 C CA . VAL A 1 201 ? 11.329 -5.832 25.064 1.00 67.19 201 VAL A CA 1
ATOM 1533 C C . VAL A 1 201 ? 11.522 -4.506 25.808 1.00 67.19 201 VAL A C 1
ATOM 1535 O O . VAL A 1 201 ? 11.302 -4.432 27.016 1.00 67.19 201 VAL A O 1
ATOM 1538 N N . ALA A 1 202 ? 11.882 -3.433 25.103 1.00 67.75 202 ALA A N 1
ATOM 1539 C CA . ALA A 1 202 ? 12.105 -2.123 25.707 1.00 67.75 202 ALA A CA 1
ATOM 1540 C C . ALA A 1 202 ? 10.829 -1.569 26.355 1.00 67.75 202 ALA A C 1
ATOM 1542 O O . ALA A 1 202 ? 10.876 -1.036 27.461 1.00 67.75 202 ALA A O 1
ATOM 1543 N N . PHE A 1 203 ? 9.674 -1.733 25.704 1.00 60.97 203 PHE A N 1
ATOM 1544 C CA . PHE A 1 203 ? 8.396 -1.228 26.210 1.00 60.97 203 PHE A CA 1
ATOM 1545 C C . PHE A 1 203 ? 7.999 -1.809 27.589 1.00 60.97 203 PHE A C 1
ATOM 1547 O O . PHE A 1 203 ? 7.705 -1.022 28.494 1.00 60.97 203 PHE A O 1
ATOM 1554 N N . PRO A 1 204 ? 8.040 -3.140 27.821 1.00 63.31 204 PRO A N 1
ATOM 1555 C CA . PRO A 1 204 ? 7.804 -3.712 29.143 1.00 63.31 204 PRO A CA 1
ATOM 1556 C C . PRO A 1 204 ? 8.856 -3.292 30.177 1.00 63.31 204 PRO A C 1
ATOM 1558 O O . PRO A 1 204 ? 8.480 -2.954 31.298 1.00 63.31 204 PRO A O 1
ATOM 1561 N N . VAL A 1 205 ? 10.142 -3.212 29.815 1.00 66.44 205 VAL A N 1
ATOM 1562 C CA . VAL A 1 205 ? 11.204 -2.758 30.736 1.00 66.44 205 VAL A CA 1
ATOM 1563 C C . VAL A 1 205 ? 10.975 -1.313 31.192 1.00 66.44 205 VAL A C 1
ATOM 1565 O O . VAL A 1 205 ? 11.006 -1.035 32.389 1.00 66.44 205 VAL A O 1
ATOM 1568 N N . PHE A 1 206 ? 10.645 -0.397 30.277 1.00 65.69 206 PHE A N 1
ATOM 1569 C CA . PHE A 1 206 ? 10.306 0.984 30.636 1.00 65.69 206 PHE A CA 1
ATOM 1570 C C . PHE A 1 206 ? 9.034 1.079 31.487 1.00 65.69 206 PHE A C 1
ATOM 1572 O O . PHE A 1 206 ? 8.942 1.946 32.356 1.00 65.69 206 PHE A O 1
ATOM 1579 N N . SER A 1 207 ? 8.059 0.187 31.282 1.00 63.44 207 SER A N 1
ATOM 1580 C CA . SER A 1 207 ? 6.850 0.147 32.113 1.00 63.44 207 SER A CA 1
ATOM 1581 C C . SER A 1 207 ? 7.112 -0.371 33.532 1.00 63.44 207 SER A C 1
ATOM 1583 O O . SER A 1 207 ? 6.544 0.172 34.477 1.00 63.44 207 SER A O 1
ATOM 1585 N N . LEU A 1 208 ? 8.025 -1.336 33.698 1.00 64.56 208 LEU A N 1
ATOM 1586 C CA . LEU A 1 208 ? 8.446 -1.859 35.003 1.00 64.56 208 LEU A CA 1
ATOM 1587 C C . LEU A 1 208 ? 9.194 -0.797 35.815 1.00 64.56 208 LEU A C 1
ATOM 1589 O O . LEU A 1 208 ? 8.861 -0.568 36.973 1.00 64.56 208 LEU A O 1
ATOM 1593 N N . VAL A 1 209 ? 10.123 -0.070 35.185 1.00 68.44 209 VAL A N 1
ATOM 1594 C CA . VAL A 1 209 ? 10.859 1.034 35.831 1.00 68.44 209 VAL A CA 1
ATOM 1595 C C . VAL A 1 209 ? 9.922 2.178 36.241 1.00 68.44 209 VAL A C 1
ATOM 1597 O O . VAL A 1 209 ? 10.146 2.827 37.257 1.00 68.44 209 VAL A O 1
ATOM 1600 N N . ARG A 1 210 ? 8.828 2.405 35.503 1.00 57.22 210 ARG A N 1
ATOM 1601 C CA . ARG A 1 210 ? 7.826 3.434 35.833 1.00 57.22 210 ARG A CA 1
ATOM 1602 C C . ARG A 1 210 ? 6.829 3.000 36.919 1.00 57.22 210 ARG A C 1
ATOM 1604 O O . ARG A 1 210 ? 6.193 3.860 37.521 1.00 57.22 210 ARG A O 1
ATOM 1611 N N . GLN A 1 211 ? 6.680 1.695 37.160 1.00 55.78 211 GLN A N 1
ATOM 1612 C CA . GLN A 1 211 ? 5.817 1.116 38.201 1.00 55.78 211 GLN A CA 1
ATOM 1613 C C . GLN A 1 211 ? 6.545 0.803 39.511 1.00 55.78 211 GLN A C 1
ATOM 1615 O O . GLN A 1 211 ? 5.895 0.402 40.472 1.00 55.78 211 GLN A O 1
ATOM 1620 N N . SER A 1 212 ? 7.860 1.004 39.581 1.00 52.41 212 SER A N 1
ATOM 1621 C CA . SER A 1 212 ? 8.596 1.062 40.842 1.00 52.41 212 SER A CA 1
ATOM 1622 C C . SER A 1 212 ? 8.678 2.523 41.304 1.00 52.41 212 SER A C 1
ATOM 1624 O O . SER A 1 212 ? 9.662 3.193 40.990 1.00 52.41 212 SER A O 1
ATOM 1626 N N . PRO A 1 213 ? 7.668 3.070 42.017 1.00 46.19 213 PRO A N 1
ATOM 1627 C CA . PRO A 1 213 ? 7.889 4.281 42.787 1.00 46.19 213 PRO A CA 1
ATOM 1628 C C . PRO A 1 213 ? 9.026 3.969 43.760 1.00 46.19 213 PRO A C 1
ATOM 1630 O O . PRO A 1 213 ? 8.920 3.047 44.571 1.00 46.19 213 PRO A O 1
ATOM 1633 N N . GLN A 1 214 ? 10.136 4.684 43.588 1.00 48.50 214 GLN A N 1
ATOM 1634 C CA . GLN A 1 214 ? 11.283 4.657 44.484 1.00 48.50 214 GLN A CA 1
ATOM 1635 C C . GLN A 1 214 ? 10.780 4.744 45.932 1.00 48.50 214 GLN A C 1
ATOM 1637 O O . GLN A 1 214 ? 10.112 5.710 46.303 1.00 48.50 214 GLN A O 1
ATOM 1642 N N . ARG A 1 215 ? 11.057 3.695 46.710 1.00 38.12 215 ARG A N 1
ATOM 1643 C CA . ARG A 1 215 ? 11.279 3.841 48.147 1.00 38.12 215 ARG A CA 1
ATOM 1644 C C . ARG A 1 215 ? 12.690 4.363 48.355 1.00 38.12 215 ARG A C 1
ATOM 1646 O O . ARG A 1 215 ? 13.566 3.948 47.560 1.00 38.12 215 ARG A O 1
#

Sequence (215 aa):
MFLPLARRRTDAALTVCLLVSGAFVLVAMLLAPLVTSFFGHPEVTGMFRVLSLSLLLRATGQVPDALLRQGLRFRPRTMAELSRSLTQGAASVVLAVASFGPWAIVDGYLVGCAVWSAMLWRFADYRPGPSFWRLRGSGVRQLLAFGAPAAGTAFLLCLVFNIDYLIVGRVLGARALAYYTIGFRIPELLILGAFNVISVVAFPVFSLVRQSPQR

Radius of gyration: 20.6 Å; Cα contacts (8 Å, |Δi|>4): 163; chains: 1; bounding box: 49×36×70 Å

Solvent-accessible surface area (backbone atoms only — not comparable to full-atom values): 11438 Å² total; per-residue (Å²): 137,87,51,77,66,62,56,46,39,52,26,34,48,42,46,51,39,44,52,53,32,48,53,50,32,53,52,48,54,71,44,29,65,58,51,26,73,65,68,73,41,68,66,60,30,57,51,51,51,57,54,37,54,42,45,49,45,42,32,68,20,48,55,31,47,51,50,28,58,75,68,67,40,54,68,65,52,51,52,23,52,49,49,18,53,50,46,18,51,52,43,18,50,56,31,39,75,70,65,51,53,78,52,12,55,55,54,9,48,45,52,11,38,47,50,25,22,54,42,28,49,69,68,42,83,62,75,85,55,96,58,40,84,54,65,80,90,54,55,60,67,61,55,45,67,59,45,49,60,55,50,50,51,54,50,52,51,50,47,70,77,41,47,62,59,52,50,40,35,64,74,63,29,69,69,50,31,52,54,49,53,60,65,48,51,60,58,49,52,53,52,54,50,52,52,50,55,51,55,66,50,48,54,56,53,55,51,51,63,69,68,53,75,83,125